Protein AF-A0A5B8XF79-F1 (afdb_monomer)

Mean predicted aligned error: 15.02 Å

pLDDT: mean 78.57, std 15.06, range [37.12, 95.06]

Radius of gyration: 25.17 Å; Cα contacts (8 Å, |Δi|>4): 384; chains: 1; bounding box: 54×41×73 Å

Structure (mmCIF, N/CA/C/O backbone):
data_AF-A0A5B8XF79-F1
#
_entry.id   AF-A0A5B8XF79-F1
#
loop_
_atom_site.group_PDB
_atom_site.id
_atom_site.type_symbol
_atom_site.label_atom_id
_atom_site.label_alt_id
_atom_site.label_comp_id
_atom_site.label_asym_id
_atom_site.label_entity_id
_atom_site.label_seq_id
_atom_site.pdbx_PDB_ins_code
_atom_site.Cartn_x
_atom_site.Cartn_y
_atom_site.Cartn_z
_atom_site.occupancy
_atom_site.B_iso_or_equiv
_atom_site.auth_seq_id
_atom_site.auth_comp_id
_atom_site.auth_asym_id
_atom_site.auth_atom_id
_atom_site.pdbx_PDB_model_num
ATOM 1 N N . MET A 1 1 ? -19.965 0.861 4.772 1.00 67.50 1 MET A N 1
ATOM 2 C CA . MET A 1 1 ? -18.990 1.413 5.740 1.00 67.50 1 MET A CA 1
ATOM 3 C C . MET A 1 1 ? -18.560 0.350 6.737 1.00 67.50 1 MET A C 1
ATOM 5 O O . MET A 1 1 ? -17.424 -0.080 6.639 1.00 67.50 1 MET A O 1
ATOM 9 N N . LEU A 1 2 ? -19.462 -0.187 7.568 1.00 75.06 2 LEU A N 1
ATOM 10 C CA . LEU A 1 2 ? -19.107 -1.228 8.545 1.00 75.06 2 LEU A CA 1
ATOM 11 C C . LEU A 1 2 ? -18.452 -2.477 7.931 1.00 75.06 2 LEU A C 1
ATOM 13 O O . LEU A 1 2 ? -17.409 -2.899 8.403 1.00 75.06 2 LEU A O 1
ATOM 17 N N . SER A 1 3 ? -19.006 -3.034 6.848 1.00 78.56 3 SER A N 1
ATOM 18 C CA . SER A 1 3 ? -18.407 -4.202 6.177 1.00 78.56 3 SER A CA 1
ATOM 19 C C . SER A 1 3 ? -16.945 -3.966 5.761 1.00 78.56 3 SER A C 1
ATOM 21 O O . SER A 1 3 ? -16.123 -4.865 5.911 1.00 78.56 3 SER A O 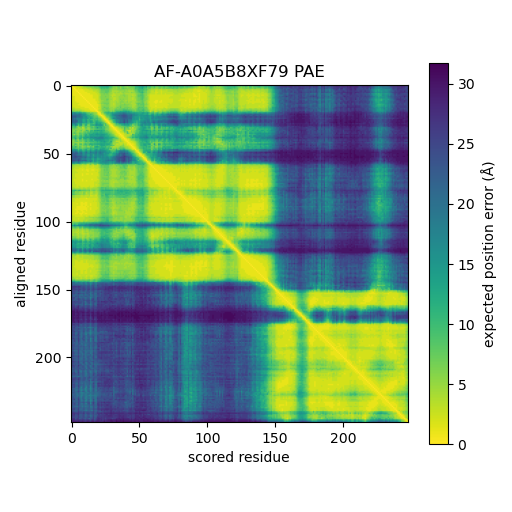1
ATOM 23 N N . ASN A 1 4 ? -16.591 -2.746 5.341 1.00 83.94 4 ASN A N 1
ATOM 24 C CA . ASN A 1 4 ? -15.209 -2.400 5.000 1.00 83.94 4 ASN A CA 1
ATOM 25 C C . ASN A 1 4 ? -14.321 -2.347 6.247 1.00 83.94 4 ASN A C 1
ATOM 27 O O . ASN A 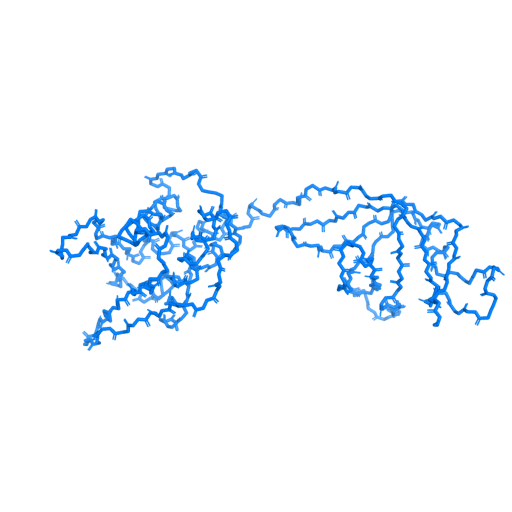1 4 ? -13.206 -2.853 6.205 1.00 83.94 4 ASN A O 1
ATOM 31 N N . SER A 1 5 ? -14.818 -1.792 7.358 1.00 84.88 5 SER A N 1
ATOM 32 C CA . SER A 1 5 ? -14.103 -1.777 8.641 1.00 84.88 5 SER A CA 1
ATOM 33 C C . SER A 1 5 ? -13.819 -3.191 9.154 1.00 84.88 5 SER A C 1
ATOM 35 O O . SER A 1 5 ? -12.724 -3.462 9.640 1.00 84.88 5 SER A O 1
ATOM 37 N N . LEU A 1 6 ? -14.765 -4.119 8.983 1.00 82.75 6 LEU A N 1
ATOM 38 C CA . LEU A 1 6 ? -14.587 -5.524 9.364 1.00 82.75 6 LEU A CA 1
ATOM 39 C C . LEU A 1 6 ? -13.596 -6.244 8.458 1.00 82.75 6 LEU A C 1
ATOM 41 O O . LEU A 1 6 ? -12.680 -6.897 8.948 1.00 82.75 6 LEU A O 1
ATOM 45 N N . ASN A 1 7 ? -13.721 -6.072 7.144 1.00 84.44 7 ASN A N 1
ATOM 46 C CA . ASN A 1 7 ? -12.763 -6.641 6.200 1.00 84.44 7 ASN A CA 1
ATOM 47 C C . ASN A 1 7 ? -11.343 -6.107 6.449 1.00 84.44 7 ASN A C 1
ATOM 49 O O . ASN A 1 7 ? -10.382 -6.868 6.363 1.00 84.44 7 ASN A O 1
ATOM 53 N N . ALA A 1 8 ? -11.209 -4.827 6.806 1.00 88.94 8 ALA A N 1
ATOM 54 C CA . ALA A 1 8 ? -9.937 -4.217 7.171 1.00 88.94 8 ALA A CA 1
ATOM 55 C C . ALA A 1 8 ? -9.365 -4.791 8.478 1.00 88.94 8 ALA A C 1
ATOM 57 O O . ALA A 1 8 ? -8.182 -5.118 8.515 1.00 88.94 8 ALA A O 1
ATOM 58 N N . LEU A 1 9 ? -10.192 -4.999 9.514 1.00 86.81 9 LEU A N 1
ATOM 59 C CA . LEU A 1 9 ? -9.780 -5.691 10.746 1.00 86.81 9 LEU A CA 1
ATOM 60 C C . LEU A 1 9 ? -9.242 -7.098 10.450 1.00 86.81 9 LEU A C 1
ATOM 62 O O . LEU A 1 9 ? -8.155 -7.448 10.905 1.00 86.81 9 LEU A O 1
ATOM 66 N N . GLY A 1 10 ? -9.974 -7.885 9.656 1.00 83.38 10 GLY A N 1
ATOM 67 C CA . GLY A 1 10 ? -9.538 -9.224 9.250 1.00 83.38 10 GLY A CA 1
ATOM 68 C C . GLY A 1 10 ? -8.240 -9.189 8.442 1.00 83.38 10 GLY A C 1
ATOM 69 O O . GLY A 1 10 ? -7.311 -9.940 8.724 1.00 83.38 10 GLY A O 1
ATOM 70 N N . SER A 1 11 ? -8.134 -8.254 7.494 1.00 86.69 11 SER A N 1
ATOM 71 C CA . SER A 1 11 ? -6.925 -8.074 6.687 1.00 86.69 11 SER A CA 1
ATOM 72 C C . SER A 1 11 ? -5.703 -7.691 7.525 1.00 86.69 11 SER A C 1
ATOM 74 O O . SER A 1 11 ? -4.607 -8.160 7.230 1.00 86.69 11 SER A O 1
ATOM 76 N N . GLN A 1 12 ? -5.862 -6.852 8.550 1.00 87.62 12 GLN A N 1
ATOM 77 C CA . GLN A 1 12 ? -4.764 -6.469 9.443 1.00 87.62 12 GLN A CA 1
ATOM 78 C C . GLN A 1 12 ? -4.297 -7.626 10.311 1.00 87.62 12 GLN A C 1
ATOM 80 O O . GLN A 1 12 ? -3.098 -7.777 10.529 1.00 87.62 12 GLN A O 1
ATOM 85 N N . TYR A 1 13 ? -5.220 -8.476 10.755 1.00 84.38 13 TYR A N 1
ATOM 86 C CA . TYR A 1 13 ? -4.855 -9.681 11.487 1.00 84.38 13 TYR A CA 1
ATOM 87 C C . TYR A 1 13 ? -4.016 -10.634 10.626 1.00 84.38 13 TYR A C 1
ATOM 89 O O . TYR A 1 13 ? -3.000 -11.159 11.085 1.00 84.38 13 TYR A O 1
ATOM 97 N N . ASP A 1 14 ? -4.378 -10.794 9.352 1.00 80.50 14 ASP A N 1
ATOM 98 C CA . ASP A 1 14 ? -3.595 -11.594 8.408 1.00 80.50 14 ASP A CA 1
ATOM 99 C C . ASP A 1 14 ? -2.207 -10.991 8.150 1.00 80.50 14 ASP A C 1
ATOM 101 O O . ASP A 1 14 ? -1.211 -11.713 8.177 1.00 80.50 14 ASP A O 1
ATOM 105 N N . ILE A 1 15 ? -2.114 -9.672 7.945 1.00 84.19 15 ILE A N 1
ATOM 106 C CA . ILE A 1 15 ? -0.824 -8.992 7.746 1.00 84.19 15 ILE A CA 1
ATOM 107 C C . ILE A 1 15 ? 0.068 -9.140 8.983 1.00 84.19 15 ILE A C 1
ATOM 109 O O . ILE A 1 15 ? 1.244 -9.488 8.848 1.00 84.19 15 ILE A O 1
ATOM 113 N N . TYR A 1 16 ? -0.491 -8.931 10.178 1.00 84.00 16 TYR A N 1
ATOM 114 C CA . TYR A 1 16 ? 0.214 -9.093 11.448 1.00 84.00 16 TYR A CA 1
ATOM 115 C C . TYR A 1 16 ? 0.829 -10.494 11.572 1.00 84.00 16 TYR A C 1
ATOM 117 O O . TYR A 1 16 ? 2.011 -10.642 11.893 1.00 84.00 16 TYR A O 1
ATOM 125 N N . LEU A 1 17 ? 0.057 -11.532 11.252 1.00 77.69 17 LEU A N 1
ATOM 126 C CA . LEU A 1 17 ? 0.517 -12.911 11.385 1.00 77.69 17 LEU A CA 1
ATOM 127 C C . LEU A 1 17 ? 1.496 -13.334 10.295 1.00 77.69 17 LEU A C 1
ATOM 129 O O . LEU A 1 17 ? 2.451 -14.040 10.609 1.00 77.69 17 LEU A O 1
ATOM 133 N N . ASN A 1 18 ? 1.333 -12.849 9.064 1.00 76.62 18 ASN A N 1
ATOM 134 C CA . ASN A 1 18 ? 2.309 -13.071 7.995 1.00 76.62 18 ASN A CA 1
ATOM 135 C C . ASN A 1 18 ? 3.672 -12.462 8.334 1.00 76.62 18 ASN A C 1
ATOM 137 O O . ASN A 1 18 ? 4.694 -13.076 8.063 1.00 76.62 18 ASN A O 1
ATOM 141 N N . LYS A 1 19 ? 3.706 -11.283 8.967 1.00 76.00 19 LYS A N 1
ATOM 142 C CA . LYS A 1 19 ? 4.967 -10.660 9.403 1.00 76.00 19 LYS A CA 1
ATOM 143 C C . LYS A 1 19 ? 5.619 -11.403 10.577 1.00 76.00 19 LYS A C 1
ATOM 145 O O . LYS A 1 19 ? 6.839 -11.382 10.710 1.00 76.00 19 LYS A O 1
ATOM 150 N N . LYS A 1 20 ? 4.823 -12.064 11.425 1.00 70.81 20 LYS A N 1
ATOM 151 C CA . LYS A 1 20 ? 5.312 -12.847 12.572 1.00 70.81 20 LYS A CA 1
ATOM 152 C C . LYS A 1 20 ? 5.751 -14.269 12.194 1.00 70.81 20 LYS A C 1
ATOM 154 O O . LYS A 1 20 ? 6.640 -14.835 12.828 1.00 70.81 20 LYS A O 1
ATOM 159 N N . SER A 1 21 ? 5.129 -14.851 11.173 1.00 62.25 21 SER A N 1
ATOM 160 C CA . SER A 1 21 ? 5.388 -16.198 10.667 1.00 62.25 21 SER A CA 1
ATOM 161 C C . SER A 1 21 ? 6.473 -16.179 9.588 1.00 62.25 21 SER A C 1
ATOM 163 O O . SER A 1 21 ? 6.276 -15.603 8.529 1.00 62.25 21 SER A O 1
ATOM 165 N N . LYS A 1 22 ? 7.599 -16.875 9.796 1.00 52.53 22 LYS A N 1
ATOM 166 C CA . LYS A 1 22 ? 8.607 -17.097 8.733 1.00 52.53 22 LYS A CA 1
ATOM 167 C C . LYS A 1 22 ? 8.147 -18.060 7.623 1.00 52.53 22 LYS A C 1
ATOM 169 O O . LYS A 1 22 ? 8.875 -18.240 6.655 1.00 52.53 22 LYS A O 1
ATOM 174 N N . ASN A 1 23 ? 6.979 -18.688 7.769 1.00 48.91 23 ASN A N 1
ATOM 175 C CA . ASN A 1 23 ? 6.405 -19.606 6.786 1.00 48.91 23 ASN A CA 1
ATOM 176 C C . ASN A 1 23 ? 5.212 -18.963 6.072 1.00 48.91 23 ASN A C 1
ATOM 178 O O . ASN A 1 23 ? 4.439 -18.239 6.706 1.00 48.91 23 ASN A O 1
ATOM 182 N N . ASP A 1 24 ? 5.039 -19.300 4.788 1.00 47.38 24 ASP A N 1
ATOM 183 C CA . ASP A 1 24 ? 3.887 -18.927 3.961 1.00 47.38 24 ASP A CA 1
ATOM 184 C C . ASP A 1 24 ? 2.584 -19.391 4.620 1.00 47.38 24 ASP A C 1
ATOM 186 O O . ASP A 1 24 ? 2.157 -20.546 4.516 1.00 47.38 24 ASP A O 1
ATOM 190 N N . TYR A 1 25 ? 1.953 -18.478 5.351 1.00 51.97 25 TYR A N 1
ATOM 191 C CA . TYR A 1 25 ? 0.672 -18.718 5.983 1.00 51.97 25 TYR A CA 1
ATOM 192 C C . TYR A 1 25 ? -0.398 -18.776 4.886 1.00 51.97 25 TYR A C 1
ATOM 194 O O . TYR A 1 25 ? -0.559 -17.837 4.099 1.00 51.97 25 TYR A O 1
ATOM 202 N N . LYS A 1 26 ? -1.145 -19.883 4.808 1.00 49.03 26 LYS A N 1
ATOM 203 C CA . LYS A 1 26 ? -2.251 -19.999 3.854 1.00 49.03 26 LYS A CA 1
ATOM 204 C C . LYS A 1 26 ? -3.354 -19.021 4.248 1.00 49.03 26 LYS A C 1
ATOM 206 O O . LYS A 1 26 ? -4.092 -19.224 5.209 1.00 49.03 26 LYS A O 1
ATOM 211 N N . LYS A 1 27 ? -3.461 -17.946 3.471 1.00 48.12 27 LYS A N 1
ATOM 212 C CA . LYS A 1 27 ? -4.599 -17.024 3.471 1.00 48.12 27 LYS A CA 1
ATOM 213 C C . LYS A 1 27 ? -5.895 -17.855 3.375 1.00 48.12 27 LYS A C 1
ATOM 215 O O . LYS A 1 27 ? -5.945 -18.758 2.544 1.00 48.12 27 LYS A O 1
ATOM 220 N N . HIS A 1 28 ? -6.916 -17.521 4.177 1.00 48.69 28 HIS A N 1
ATOM 221 C CA . HIS A 1 28 ? -8.318 -18.007 4.101 1.00 48.69 28 HIS A CA 1
ATOM 222 C C . HIS A 1 28 ? -8.856 -19.051 5.109 1.00 48.69 28 HIS A C 1
ATOM 224 O O . HIS A 1 28 ? -9.993 -19.486 4.941 1.00 48.69 28 HIS A O 1
ATOM 230 N N . GLU A 1 29 ? -8.178 -19.374 6.213 1.00 53.56 29 GLU A N 1
ATOM 231 C CA . GLU A 1 29 ? -8.749 -20.267 7.254 1.00 53.56 29 GLU A CA 1
ATOM 232 C C . GLU A 1 29 ? -9.395 -19.527 8.447 1.00 53.56 29 GLU A C 1
ATOM 234 O O . GLU A 1 29 ? -9.385 -20.018 9.569 1.00 53.56 29 GLU A O 1
ATOM 239 N N . ARG A 1 30 ? -9.949 -18.316 8.269 1.00 59.91 30 ARG A N 1
ATOM 240 C CA . ARG A 1 30 ? -10.492 -17.514 9.392 1.00 59.91 30 ARG A CA 1
ATOM 241 C C . ARG A 1 30 ? -11.793 -16.808 9.055 1.00 59.91 30 ARG A C 1
ATOM 243 O O . ARG A 1 30 ? -12.015 -16.413 7.911 1.00 59.91 30 ARG A O 1
ATOM 250 N N . LYS A 1 31 ? -12.652 -16.631 10.066 1.00 60.81 31 LYS A N 1
ATOM 251 C CA . LYS A 1 31 ? -13.973 -16.010 9.920 1.00 60.81 31 LYS A CA 1
ATOM 252 C C . LYS A 1 31 ? -14.194 -14.950 10.999 1.00 60.81 31 LYS A C 1
ATOM 254 O O . LYS A 1 31 ? -14.132 -15.234 12.189 1.00 60.81 31 LYS A O 1
ATOM 259 N N . LEU A 1 32 ? -14.502 -13.730 10.566 1.00 66.00 32 LEU A N 1
ATOM 260 C CA . LEU A 1 32 ? -15.146 -12.731 11.417 1.00 66.00 32 LEU A CA 1
ATOM 261 C C . LEU A 1 32 ? -16.616 -13.121 11.562 1.00 66.00 32 LEU A C 1
ATOM 263 O O . LEU A 1 32 ? -17.316 -13.247 10.555 1.00 66.00 32 LEU A O 1
ATOM 267 N N . LEU A 1 33 ? -17.074 -13.331 12.793 1.00 65.56 33 LEU A N 1
ATOM 268 C CA . LEU A 1 33 ? -18.441 -13.753 13.072 1.00 65.56 33 LEU A CA 1
ATOM 269 C C . LEU A 1 33 ? -19.178 -12.633 13.806 1.00 65.56 33 LEU A C 1
ATOM 271 O O . LEU A 1 33 ? -18.737 -12.132 14.840 1.00 65.56 33 LEU A O 1
ATOM 275 N N . ILE A 1 34 ? -20.323 -12.224 13.262 1.00 63.97 34 ILE A N 1
ATOM 276 C CA . ILE A 1 34 ? -21.209 -11.291 13.959 1.00 63.97 34 ILE A CA 1
ATOM 277 C C . ILE A 1 34 ? -21.878 -12.069 15.087 1.00 63.97 34 ILE A C 1
ATOM 279 O O . ILE A 1 34 ? -22.608 -13.025 14.831 1.00 63.97 34 ILE A O 1
ATOM 283 N N . LYS A 1 35 ? -21.619 -11.652 16.326 1.00 67.88 35 LYS A N 1
ATOM 284 C CA . LYS A 1 35 ? -22.205 -12.270 17.513 1.00 67.88 35 LYS A CA 1
ATOM 285 C C . LYS A 1 35 ? -23.594 -11.711 17.786 1.00 67.88 35 LYS A C 1
ATOM 287 O O . LYS A 1 35 ? -24.528 -12.468 18.025 1.00 67.88 35 LYS A O 1
ATOM 292 N N . GLU A 1 36 ? -23.724 -10.384 17.776 1.00 68.75 36 GLU A N 1
ATOM 293 C CA . GLU A 1 36 ? -24.951 -9.713 18.196 1.00 68.75 36 GLU A CA 1
ATOM 294 C C . GLU A 1 36 ? -25.107 -8.341 17.522 1.00 68.75 36 GLU A C 1
ATOM 296 O O . GLU A 1 36 ? -24.155 -7.568 17.410 1.00 68.75 36 GLU A O 1
ATOM 301 N N . VAL A 1 37 ? -26.333 -8.015 17.104 1.00 69.50 37 VAL A N 1
ATOM 302 C CA . VAL A 1 37 ? -26.716 -6.688 16.603 1.00 69.50 37 VAL A CA 1
ATOM 303 C C . VAL A 1 37 ? -27.783 -6.121 17.537 1.00 69.50 37 VAL A C 1
ATOM 305 O O . VAL A 1 37 ? -28.846 -6.717 17.693 1.00 69.50 37 VAL A O 1
ATOM 308 N N . LYS A 1 38 ? -27.510 -4.967 18.152 1.00 73.19 38 LYS A N 1
ATOM 309 C CA . LYS A 1 38 ? -28.450 -4.211 18.994 1.00 73.19 38 LYS A CA 1
ATOM 310 C C . LYS A 1 38 ? -28.766 -2.869 18.344 1.00 73.19 38 LYS A C 1
ATOM 312 O O . LYS A 1 38 ? -27.994 -2.353 17.538 1.00 73.19 38 LYS A O 1
ATOM 317 N N . SER A 1 39 ? -29.885 -2.258 18.733 1.00 67.12 39 SER A N 1
ATOM 318 C CA . SER A 1 39 ? -30.183 -0.883 18.321 1.00 67.12 39 SER A CA 1
ATOM 319 C C . SER A 1 39 ? -29.032 0.043 18.741 1.00 67.12 39 SER A C 1
ATOM 321 O O . SER A 1 39 ? -28.708 0.134 19.924 1.00 67.12 39 SER A O 1
ATOM 323 N N . GLY A 1 40 ? -28.361 0.658 17.763 1.00 66.06 40 GLY A N 1
ATOM 324 C CA . GLY A 1 40 ? -27.221 1.555 17.979 1.00 66.06 40 GLY A CA 1
ATOM 325 C C . GLY A 1 40 ? -25.865 0.894 18.271 1.00 66.06 40 GLY A C 1
ATOM 326 O O . GLY A 1 40 ? -24.906 1.615 18.528 1.00 66.06 40 GLY A O 1
ATOM 327 N N . SER A 1 41 ? -25.733 -0.440 18.246 1.00 65.19 41 SER A N 1
ATOM 328 C CA . SER A 1 41 ? -24.427 -1.097 18.439 1.00 65.19 41 SER A CA 1
ATOM 329 C C . SER A 1 41 ? -24.334 -2.469 17.773 1.00 65.19 41 SER A C 1
ATOM 331 O O . SER A 1 41 ? -25.302 -3.222 17.702 1.00 65.19 41 SER A O 1
ATOM 333 N N . ILE A 1 42 ? -23.145 -2.810 17.279 1.00 64.31 42 ILE A N 1
ATOM 334 C CA . ILE A 1 42 ? -22.874 -4.103 16.648 1.00 64.31 42 ILE A CA 1
ATOM 335 C C . ILE A 1 42 ? -21.678 -4.724 17.364 1.00 64.31 42 ILE A C 1
ATOM 337 O O . ILE A 1 42 ? -20.620 -4.103 17.456 1.00 64.31 42 ILE A O 1
ATOM 341 N N . ILE A 1 43 ? -21.872 -5.929 17.900 1.00 67.69 43 ILE A N 1
ATOM 342 C CA . ILE A 1 43 ? -20.865 -6.695 18.637 1.00 67.69 43 ILE A CA 1
ATOM 343 C C . ILE A 1 43 ? -20.405 -7.846 17.747 1.00 67.69 43 ILE A C 1
ATOM 345 O O . ILE A 1 43 ? -21.208 -8.643 17.250 1.00 67.69 43 ILE A O 1
ATOM 349 N N . ILE A 1 44 ? -19.098 -7.915 17.522 1.00 66.12 44 ILE A N 1
ATOM 350 C CA . ILE A 1 44 ? -18.484 -8.829 16.560 1.00 66.12 44 ILE A CA 1
ATOM 351 C C . ILE A 1 44 ? -17.343 -9.535 17.258 1.00 66.12 44 ILE A C 1
ATOM 353 O O . ILE A 1 44 ? -16.490 -8.882 17.856 1.00 66.12 44 ILE A O 1
ATOM 357 N N . ASP A 1 45 ? -17.329 -10.856 17.129 1.00 66.06 45 ASP A N 1
ATOM 358 C CA . ASP A 1 45 ? -16.255 -11.688 17.636 1.00 66.06 45 ASP A CA 1
ATOM 359 C C . ASP A 1 45 ? -15.359 -12.074 16.450 1.00 66.06 45 ASP A C 1
ATOM 361 O O . ASP A 1 45 ? -15.793 -12.680 15.463 1.00 66.06 45 ASP A O 1
ATOM 365 N N . LEU A 1 46 ? -14.081 -11.705 16.533 1.00 65.56 46 LEU A N 1
ATOM 366 C CA . LEU A 1 46 ? -13.062 -12.280 15.665 1.00 65.56 46 LEU A CA 1
ATOM 367 C C . LEU A 1 46 ? -12.658 -13.629 16.256 1.00 65.56 46 LEU A C 1
ATOM 369 O O . LEU A 1 46 ? -12.103 -13.682 17.351 1.00 65.56 46 LEU A O 1
ATOM 373 N N . VAL A 1 47 ? -12.924 -14.706 15.519 1.00 63.22 47 VAL A N 1
ATOM 374 C CA . VAL A 1 47 ? -12.551 -16.064 15.920 1.00 63.22 47 VAL A CA 1
ATOM 375 C C . VAL A 1 47 ? -11.455 -16.559 14.978 1.00 63.22 47 VAL A C 1
ATOM 377 O O . VAL A 1 47 ? -11.663 -16.681 13.768 1.00 63.22 47 VAL A O 1
ATOM 380 N N . GLY A 1 48 ? -10.265 -16.813 15.524 1.00 57.09 48 GLY A N 1
ATOM 381 C CA . GLY A 1 48 ? -9.208 -17.533 14.813 1.00 57.09 48 GLY A CA 1
ATOM 382 C C . GLY A 1 48 ? -9.555 -19.022 14.726 1.00 57.09 48 GLY A C 1
ATOM 383 O O . GLY A 1 48 ? -10.086 -19.572 15.686 1.00 57.09 48 GLY A O 1
ATOM 384 N N . MET A 1 49 ? -9.308 -19.662 13.579 1.00 47.91 49 MET A N 1
ATOM 385 C CA . MET A 1 49 ? -9.354 -21.124 13.468 1.00 47.91 49 MET A CA 1
ATOM 386 C C . MET A 1 49 ? -7.932 -21.684 13.600 1.00 47.91 49 MET A C 1
ATOM 388 O O . MET A 1 49 ? -6.990 -21.129 13.021 1.00 47.91 49 MET A O 1
ATOM 392 N N . VAL A 1 50 ? -7.811 -22.771 14.364 1.00 49.44 50 VAL A N 1
ATOM 393 C CA . VAL A 1 50 ? -6.550 -23.375 14.816 1.00 49.44 50 VAL A CA 1
ATOM 394 C C . VAL A 1 50 ? -5.781 -24.029 13.679 1.00 49.44 50 VAL A C 1
ATOM 396 O O . VAL A 1 50 ? -6.305 -24.902 12.994 1.00 49.44 50 VAL A O 1
ATOM 399 N N . MET A 1 51 ? -4.491 -23.701 13.574 1.00 43.88 51 MET A N 1
ATOM 400 C CA . MET A 1 51 ? -3.477 -24.605 13.025 1.00 43.88 51 MET A CA 1
ATOM 401 C C . MET A 1 51 ? -2.596 -25.114 14.182 1.00 43.88 51 MET A C 1
ATOM 403 O O . MET A 1 51 ? -2.267 -24.323 15.067 1.00 43.88 51 MET A O 1
ATOM 407 N N . PRO A 1 52 ? -2.162 -26.390 14.198 1.00 43.78 52 PRO A N 1
ATOM 408 C CA . PRO A 1 52 ? -1.650 -27.070 15.403 1.00 43.78 52 PRO A CA 1
ATOM 409 C C . PRO A 1 52 ? -0.304 -26.571 15.962 1.00 43.78 52 PRO A C 1
ATOM 411 O O . PRO A 1 52 ? 0.212 -27.153 16.910 1.00 43.78 52 PRO A O 1
ATOM 414 N N . LEU A 1 53 ? 0.308 -25.545 15.363 1.00 47.72 53 LEU A N 1
ATOM 415 C CA . LEU A 1 53 ? 1.705 -25.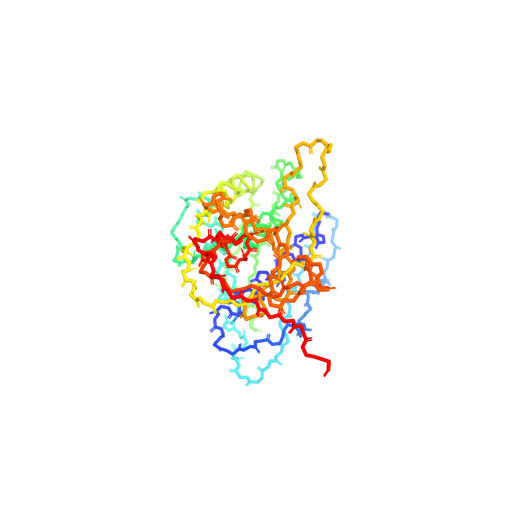159 15.605 1.00 47.72 53 LEU A CA 1
ATOM 416 C C . LEU A 1 53 ? 1.883 -23.769 16.238 1.00 47.72 53 LEU A C 1
ATOM 418 O O . LEU A 1 53 ? 3.007 -23.393 16.559 1.00 47.72 53 LEU A O 1
ATOM 422 N N . ILE A 1 54 ? 0.802 -23.011 16.448 1.00 47.94 54 ILE A N 1
ATOM 423 C CA . ILE A 1 54 ? 0.831 -21.718 17.146 1.00 47.94 54 ILE A CA 1
ATOM 424 C C . ILE A 1 54 ? -0.173 -21.812 18.290 1.00 47.94 54 ILE A C 1
ATOM 426 O O . ILE A 1 54 ? -1.354 -22.050 18.060 1.00 47.94 54 ILE A O 1
ATOM 430 N N . THR A 1 55 ? 0.277 -21.641 19.530 1.00 52.16 55 THR A N 1
ATOM 431 C CA . THR A 1 55 ? -0.619 -21.536 20.685 1.00 52.16 55 THR A CA 1
ATOM 432 C C . THR A 1 55 ? -1.490 -20.281 20.527 1.00 52.16 55 THR A C 1
ATOM 434 O O . THR A 1 55 ? -1.053 -19.155 20.755 1.00 52.16 55 THR A O 1
ATOM 437 N N . GLU A 1 56 ? -2.729 -20.473 20.070 1.00 53.34 56 GLU A N 1
ATOM 438 C CA . GLU A 1 56 ? -3.626 -19.428 19.548 1.00 53.34 56 GLU A CA 1
ATOM 439 C C . GLU A 1 56 ? -3.882 -18.247 20.485 1.00 53.34 56 GLU A C 1
ATOM 441 O O . GLU A 1 56 ? -4.054 -17.120 20.014 1.00 53.34 56 GLU A O 1
ATOM 446 N N . ILE A 1 57 ? -3.889 -18.496 21.798 1.00 53.88 57 ILE A N 1
ATOM 447 C CA . ILE A 1 57 ? -4.251 -17.511 22.826 1.00 53.88 57 ILE A CA 1
ATOM 448 C C . ILE A 1 57 ? -3.320 -16.293 22.779 1.00 53.88 57 ILE A C 1
ATOM 450 O O . ILE A 1 57 ? -3.788 -15.169 22.946 1.00 53.88 57 ILE A O 1
ATOM 454 N N . ASN A 1 58 ? -2.035 -16.484 22.462 1.00 62.88 58 ASN A N 1
ATOM 455 C CA . ASN A 1 58 ? -1.108 -15.360 22.347 1.00 62.88 58 ASN A CA 1
ATOM 456 C C . ASN A 1 58 ? -1.406 -14.513 21.101 1.00 62.88 58 ASN A C 1
ATOM 458 O O . ASN A 1 58 ? -1.409 -13.294 21.186 1.00 62.88 58 ASN A O 1
ATOM 462 N N . SER A 1 59 ? -1.773 -15.124 19.972 1.00 72.25 59 SER A N 1
ATOM 463 C CA . SER A 1 59 ? -1.859 -14.415 18.688 1.00 72.25 59 SER A CA 1
ATOM 464 C C . SER A 1 59 ? -2.958 -13.344 18.611 1.00 72.25 59 SER A C 1
ATOM 466 O O . SER A 1 59 ? -2.747 -12.294 18.006 1.00 72.25 59 SER A O 1
ATOM 468 N N . ILE A 1 60 ? -4.131 -13.583 19.212 1.00 75.31 60 ILE A N 1
ATOM 469 C CA . ILE A 1 60 ? -5.245 -12.614 19.226 1.00 75.31 60 ILE A CA 1
ATOM 470 C C . ILE A 1 60 ? -4.959 -11.493 20.231 1.00 75.31 60 ILE A C 1
ATOM 472 O O . ILE A 1 60 ? -5.230 -10.326 19.947 1.00 75.31 60 ILE A O 1
ATOM 476 N N . ILE A 1 61 ? -4.380 -11.831 21.389 1.00 77.38 61 ILE A N 1
ATOM 477 C CA . ILE A 1 61 ? -3.971 -10.852 22.405 1.00 77.38 61 ILE A CA 1
ATOM 478 C C . ILE A 1 61 ? -2.895 -9.928 21.838 1.00 77.38 61 ILE A C 1
ATOM 480 O O . ILE A 1 61 ? -3.069 -8.710 21.845 1.00 77.38 61 ILE A O 1
ATOM 484 N N . GLU A 1 62 ? -1.839 -10.495 21.262 1.00 79.38 62 GLU A N 1
ATOM 485 C CA . GLU A 1 62 ? -0.747 -9.734 20.658 1.00 79.38 62 GLU A CA 1
ATOM 486 C C . GLU A 1 62 ? -1.222 -8.923 19.441 1.00 79.38 62 GLU A C 1
ATOM 488 O O . GLU A 1 62 ? -0.723 -7.827 19.196 1.00 79.38 62 GLU A O 1
ATOM 493 N N . PHE A 1 63 ? -2.224 -9.404 18.693 1.00 83.88 63 PHE A N 1
ATOM 494 C CA . PHE A 1 63 ? -2.860 -8.600 17.649 1.00 83.88 63 PHE A CA 1
ATOM 495 C C . PHE A 1 63 ? -3.639 -7.408 18.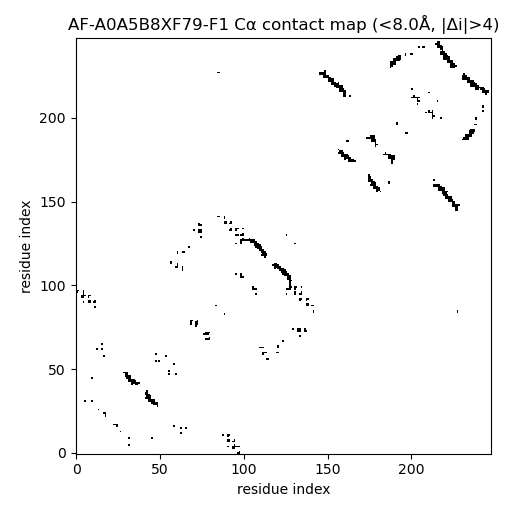222 1.00 83.88 63 PHE A C 1
ATOM 497 O O . PHE A 1 63 ? -3.573 -6.302 17.684 1.00 83.88 63 PHE A O 1
ATOM 504 N N . GLY A 1 64 ? -4.352 -7.597 19.335 1.00 83.62 64 GLY A N 1
ATOM 505 C CA . GLY A 1 64 ? -4.980 -6.496 20.065 1.00 83.62 64 GLY A CA 1
ATOM 506 C C . GLY A 1 64 ? -3.964 -5.446 20.516 1.00 83.62 64 GLY A C 1
ATOM 507 O O . GLY A 1 64 ? -4.197 -4.245 20.362 1.00 83.62 64 GLY A O 1
ATOM 508 N N . GLU A 1 65 ? -2.811 -5.886 21.018 1.00 85.00 65 GLU A N 1
ATOM 509 C CA . GLU A 1 65 ? -1.692 -5.011 21.383 1.00 85.00 65 GLU A CA 1
ATOM 510 C C . GLU A 1 65 ? -1.081 -4.305 20.169 1.00 85.00 65 GLU A C 1
ATOM 512 O O . GLU A 1 65 ? -0.776 -3.111 20.242 1.00 85.00 65 GLU A O 1
ATOM 517 N N . TYR A 1 66 ? -0.963 -5.002 19.037 1.00 88.38 66 TYR A N 1
ATOM 518 C CA . TYR A 1 66 ? -0.541 -4.429 17.763 1.00 88.38 66 TYR A CA 1
ATOM 519 C C . TYR A 1 66 ? -1.482 -3.306 17.314 1.00 88.38 66 TYR A C 1
ATOM 521 O O . TYR A 1 66 ? -1.018 -2.197 17.037 1.00 88.38 66 TYR A O 1
ATOM 529 N N . LEU A 1 67 ? -2.799 -3.541 17.302 1.00 89.75 67 LEU A N 1
ATOM 530 C CA . LEU A 1 67 ? -3.783 -2.517 16.943 1.00 89.75 67 LEU A CA 1
ATOM 531 C C . LEU A 1 67 ? -3.708 -1.320 17.894 1.00 89.75 67 LEU A C 1
ATOM 533 O O . LEU A 1 67 ? -3.655 -0.177 17.446 1.00 89.75 67 LEU A O 1
ATOM 537 N N . LYS A 1 68 ? -3.629 -1.572 19.205 1.00 88.44 68 LYS A N 1
ATOM 538 C CA . LYS A 1 68 ? -3.472 -0.525 20.223 1.00 88.44 68 LYS A CA 1
ATOM 539 C C . LYS A 1 68 ? -2.219 0.319 19.987 1.00 88.44 68 LYS A C 1
ATOM 541 O O . LYS A 1 68 ? -2.288 1.547 20.034 1.00 88.44 68 LYS A O 1
ATOM 546 N N . THR A 1 69 ? -1.083 -0.325 19.739 1.00 90.19 69 THR A N 1
ATOM 547 C CA . THR A 1 69 ? 0.194 0.351 19.465 1.00 90.19 69 THR A CA 1
ATOM 548 C C . THR A 1 69 ? 0.108 1.162 18.177 1.00 90.19 69 THR A C 1
ATOM 550 O O . THR A 1 69 ? 0.560 2.305 18.142 1.00 90.19 69 THR A O 1
ATOM 553 N N . SER A 1 70 ? -0.565 0.624 17.159 1.00 92.12 70 SER A N 1
ATOM 554 C CA . SER A 1 70 ? -0.799 1.299 15.883 1.00 92.12 70 SER A CA 1
ATOM 555 C C . SER A 1 70 ? -1.647 2.552 16.037 1.00 92.12 70 SER A C 1
ATOM 557 O O . SER A 1 70 ? -1.247 3.628 15.596 1.00 92.12 70 SER A O 1
ATOM 559 N N . PHE A 1 71 ? -2.783 2.461 16.727 1.00 92.56 71 PHE A N 1
ATOM 560 C CA . PHE A 1 71 ? -3.620 3.630 16.984 1.00 92.56 71 PHE A CA 1
ATOM 561 C C . PHE A 1 71 ? -2.899 4.669 17.844 1.00 92.56 71 PHE A C 1
ATOM 563 O O . PHE A 1 71 ? -2.936 5.852 17.520 1.00 92.56 71 PHE A O 1
ATOM 570 N N . ASN A 1 72 ? -2.178 4.249 18.889 1.00 91.62 72 ASN A N 1
ATOM 571 C CA . ASN A 1 72 ? -1.385 5.166 19.707 1.00 91.62 72 ASN A CA 1
ATOM 572 C C . ASN A 1 72 ? -0.303 5.880 18.890 1.00 91.62 72 ASN A C 1
ATOM 574 O O . ASN A 1 72 ? -0.112 7.081 19.071 1.00 91.62 72 ASN A O 1
ATOM 578 N N . PHE A 1 73 ? 0.375 5.168 17.990 1.00 93.50 73 PHE A N 1
ATOM 579 C CA . PHE A 1 73 ? 1.365 5.745 17.087 1.00 93.50 73 PHE A CA 1
ATOM 580 C C . PHE A 1 73 ? 0.741 6.812 16.181 1.00 93.50 73 PHE A C 1
ATOM 582 O O . PHE A 1 73 ? 1.195 7.953 16.180 1.00 93.50 73 PHE A O 1
ATOM 589 N N . PHE A 1 74 ? -0.360 6.494 15.493 1.00 93.69 74 PHE A N 1
ATOM 590 C CA . PHE A 1 74 ? -1.039 7.454 14.616 1.00 93.69 74 PHE A CA 1
ATOM 591 C C . PHE A 1 74 ? -1.713 8.605 15.375 1.00 93.69 74 PHE A C 1
ATOM 593 O O . PHE A 1 74 ? -1.890 9.688 14.823 1.00 93.69 74 PHE A O 1
ATOM 600 N N . LEU A 1 75 ? -2.030 8.435 16.656 1.00 93.31 75 LEU A N 1
ATOM 601 C CA . LEU A 1 75 ? -2.478 9.524 17.527 1.00 93.31 75 LEU A CA 1
ATOM 602 C C . LEU A 1 75 ? -1.325 10.357 18.110 1.00 93.31 75 LEU A C 1
ATOM 604 O O . LEU A 1 75 ? -1.586 11.286 18.871 1.00 93.31 75 LEU A O 1
ATOM 608 N N . ASN A 1 76 ? -0.066 10.041 17.787 1.00 90.31 76 ASN A N 1
ATOM 609 C CA . ASN A 1 76 ? 1.137 10.620 18.400 1.00 90.31 76 ASN A CA 1
ATOM 610 C C . ASN A 1 76 ? 1.178 10.461 19.936 1.00 90.31 76 ASN A C 1
ATOM 612 O O . ASN A 1 76 ? 1.774 11.271 20.642 1.00 90.31 76 ASN A O 1
ATOM 616 N N . LYS A 1 77 ? 0.534 9.414 20.466 1.00 89.00 77 LYS A N 1
ATOM 617 C CA . LYS A 1 77 ? 0.472 9.066 21.898 1.00 89.00 77 LYS A CA 1
ATOM 618 C C . LYS A 1 77 ? 1.486 7.979 22.286 1.00 89.00 77 LYS A C 1
ATOM 620 O O . LYS A 1 77 ? 1.513 7.545 23.433 1.00 89.00 77 LYS A O 1
ATOM 625 N N . GLY A 1 78 ? 2.302 7.509 21.343 1.00 87.06 78 GLY A N 1
ATOM 626 C CA . GLY A 1 78 ? 3.310 6.478 21.571 1.00 87.06 78 GLY A CA 1
ATOM 627 C C . GLY A 1 78 ? 4.223 6.277 20.366 1.00 87.06 78 GLY A C 1
ATOM 628 O O . GLY A 1 78 ? 4.019 6.876 19.311 1.00 87.06 78 GLY A O 1
ATOM 629 N N . LYS A 1 79 ? 5.233 5.423 20.533 1.00 85.12 79 LYS A N 1
ATOM 630 C CA . LYS A 1 79 ? 6.104 4.959 19.447 1.00 85.12 79 LYS A CA 1
ATOM 631 C C . LYS A 1 79 ? 5.661 3.573 18.985 1.00 85.12 79 LYS A C 1
ATOM 633 O O . LYS A 1 79 ? 5.037 2.839 19.748 1.00 85.12 79 LYS A O 1
ATOM 638 N N . SER A 1 80 ? 5.998 3.233 17.748 1.00 85.44 80 SER A N 1
ATOM 639 C CA . SER A 1 80 ? 5.873 1.881 17.216 1.00 85.44 80 SER A CA 1
ATOM 640 C C . SER A 1 80 ? 7.140 1.549 16.445 1.00 85.44 80 SER A C 1
ATOM 642 O O . SER A 1 80 ? 7.579 2.359 15.632 1.00 85.44 80 SER A O 1
ATOM 644 N N . ASP A 1 81 ? 7.690 0.362 16.681 1.00 82.62 81 ASP A N 1
ATOM 645 C CA . ASP A 1 81 ? 8.795 -0.187 15.884 1.00 82.62 81 ASP A CA 1
ATOM 646 C C . ASP A 1 81 ? 8.277 -0.883 14.610 1.00 82.62 81 ASP A C 1
ATOM 648 O O . ASP A 1 81 ? 9.044 -1.422 13.814 1.00 82.62 81 ASP A O 1
ATOM 652 N N . TYR A 1 82 ? 6.955 -0.891 14.405 1.00 84.31 82 TYR A N 1
ATOM 653 C CA . TYR A 1 82 ? 6.328 -1.472 13.228 1.00 84.31 82 TYR A CA 1
ATOM 654 C C . TYR A 1 82 ? 6.469 -0.546 12.017 1.00 84.31 82 TYR A C 1
ATOM 656 O O . TYR A 1 82 ? 6.036 0.607 12.045 1.00 84.31 82 TYR A O 1
ATOM 664 N N . GLN A 1 83 ? 6.998 -1.085 10.919 1.00 84.56 83 GLN A N 1
ATOM 665 C CA . GLN A 1 83 ? 6.970 -0.427 9.615 1.00 84.56 83 GLN A CA 1
ATOM 666 C C . GLN A 1 83 ? 5.613 -0.666 8.939 1.00 84.56 83 GLN A C 1
ATOM 668 O O . GLN A 1 83 ? 5.273 -1.798 8.560 1.00 84.56 83 GLN A O 1
ATOM 673 N N . TYR A 1 84 ? 4.823 0.404 8.815 1.00 88.38 84 TYR A N 1
ATOM 674 C CA . TYR A 1 84 ? 3.500 0.358 8.196 1.00 88.38 84 TYR A CA 1
ATOM 675 C C . TYR A 1 84 ? 3.619 0.467 6.678 1.00 88.38 84 TYR A C 1
ATOM 677 O O . TYR A 1 84 ? 4.157 1.431 6.146 1.00 88.38 84 TYR A O 1
ATOM 685 N N . SER A 1 85 ? 3.071 -0.518 5.975 1.00 88.00 85 SER A N 1
ATOM 686 C CA . SER A 1 85 ? 2.870 -0.447 4.530 1.00 88.00 85 SER A CA 1
ATOM 687 C C . SER A 1 85 ? 1.675 0.448 4.189 1.00 88.00 85 SER A C 1
ATOM 689 O O . SER A 1 85 ? 0.796 0.691 5.016 1.00 88.00 85 SER A O 1
ATOM 691 N N . LYS A 1 86 ? 1.542 0.836 2.918 1.00 86.94 86 LYS A N 1
ATOM 692 C CA . LYS A 1 86 ? 0.323 1.489 2.412 1.00 86.94 86 LYS A CA 1
ATOM 693 C C . LYS A 1 86 ? -0.950 0.708 2.714 1.00 86.94 86 LYS A C 1
ATOM 695 O O . LYS A 1 86 ? -1.978 1.306 3.023 1.00 86.94 86 LYS A O 1
ATOM 700 N N . LYS A 1 87 ? -0.898 -0.625 2.636 1.00 89.06 87 LYS A N 1
ATOM 701 C CA . LYS A 1 87 ? -2.057 -1.460 2.956 1.00 89.06 87 LYS A CA 1
ATOM 702 C C . LYS A 1 87 ? -2.413 -1.368 4.438 1.00 89.06 87 LYS A C 1
ATOM 704 O O . LYS A 1 87 ? -3.596 -1.258 4.747 1.00 89.06 87 LYS A O 1
ATOM 709 N N . ASP A 1 88 ? -1.410 -1.335 5.318 1.00 92.06 88 ASP A N 1
ATOM 710 C CA . ASP A 1 88 ? -1.619 -1.091 6.748 1.00 92.06 88 ASP A CA 1
ATOM 711 C C . ASP A 1 88 ? -2.316 0.250 6.974 1.00 92.06 88 ASP A C 1
ATOM 713 O O . ASP A 1 88 ? -3.350 0.320 7.635 1.00 92.06 88 ASP A O 1
ATOM 717 N N . CYS A 1 89 ? -1.822 1.306 6.329 1.00 93.25 89 CYS A N 1
ATOM 718 C CA . CYS A 1 89 ? -2.417 2.633 6.422 1.00 93.25 89 CYS A CA 1
ATOM 719 C C . CYS A 1 89 ? -3.871 2.673 5.918 1.00 93.25 89 CYS A C 1
ATOM 721 O O . CYS A 1 89 ? -4.751 3.273 6.539 1.00 93.25 89 CYS A O 1
ATOM 723 N N . GLN A 1 90 ? -4.162 2.026 4.792 1.00 93.31 90 GLN A N 1
ATOM 724 C CA . GLN A 1 90 ? -5.513 1.963 4.231 1.00 93.31 90 GLN A CA 1
ATOM 725 C C . GLN A 1 90 ? -6.480 1.185 5.122 1.00 93.31 90 GLN A C 1
ATOM 727 O O . GLN A 1 90 ? -7.620 1.621 5.319 1.00 93.31 90 GLN A O 1
ATOM 732 N N . ASP A 1 91 ? -6.032 0.064 5.682 1.00 93.81 91 ASP A N 1
ATOM 733 C CA . ASP A 1 91 ? -6.858 -0.736 6.574 1.00 93.81 91 ASP A CA 1
ATOM 734 C C . ASP A 1 91 ? -7.125 -0.002 7.878 1.00 93.81 91 ASP A C 1
ATOM 736 O O . ASP A 1 91 ? -8.282 0.133 8.257 1.00 93.81 91 ASP A O 1
ATOM 740 N N . ILE A 1 92 ? -6.097 0.547 8.526 1.00 93.81 92 ILE A N 1
ATOM 741 C CA . ILE A 1 92 ? -6.239 1.294 9.782 1.00 93.81 92 ILE A CA 1
ATOM 742 C C . ILE A 1 92 ? -7.242 2.442 9.622 1.00 93.81 92 ILE A C 1
ATOM 744 O O . ILE A 1 92 ? -8.138 2.596 10.454 1.00 93.81 92 ILE A O 1
ATOM 748 N N . ARG A 1 93 ? -7.180 3.187 8.508 1.00 93.69 93 ARG A N 1
ATOM 749 C CA . ARG A 1 93 ? -8.184 4.215 8.185 1.00 93.69 93 ARG A CA 1
ATOM 750 C C . ARG A 1 93 ? -9.581 3.633 7.996 1.00 93.69 93 ARG A C 1
ATOM 752 O O . ARG A 1 93 ? -10.543 4.217 8.486 1.00 93.69 93 ARG A O 1
ATOM 759 N N . SER A 1 94 ? -9.693 2.493 7.315 1.00 93.06 94 SER A N 1
ATOM 760 C CA . SER A 1 94 ? -10.968 1.807 7.069 1.00 93.06 94 SER A CA 1
ATOM 761 C C . SER A 1 94 ? -11.605 1.272 8.354 1.00 93.06 94 SER A C 1
ATOM 763 O O . SER A 1 94 ? -12.829 1.310 8.488 1.00 93.06 94 SER A O 1
ATOM 765 N N . ILE A 1 95 ? -10.800 0.814 9.318 1.00 90.69 95 ILE A N 1
ATOM 766 C CA . ILE A 1 95 ? -11.261 0.335 10.629 1.00 90.69 95 ILE A CA 1
ATOM 767 C C . ILE A 1 95 ? -11.986 1.457 11.381 1.00 90.69 95 ILE A C 1
ATOM 769 O O . ILE A 1 95 ? -13.063 1.229 11.925 1.00 90.69 95 ILE A O 1
ATOM 773 N N . VAL A 1 96 ? -11.435 2.674 11.364 1.00 90.69 96 VAL A N 1
ATOM 774 C CA . VAL A 1 96 ? -11.998 3.828 12.088 1.00 90.69 96 VAL A CA 1
ATOM 775 C C . VAL A 1 96 ? -12.973 4.670 11.254 1.00 90.69 96 VAL A C 1
ATOM 777 O O . VAL A 1 96 ? -13.576 5.603 11.779 1.00 90.69 96 VAL A O 1
ATOM 780 N N . ASP A 1 97 ? -13.161 4.351 9.968 1.00 89.75 97 ASP A N 1
ATOM 781 C CA . ASP A 1 97 ? -13.918 5.172 9.009 1.00 89.75 97 ASP A CA 1
ATOM 782 C C . ASP A 1 97 ? -15.379 5.384 9.399 1.00 89.75 97 ASP A C 1
ATOM 784 O O . ASP A 1 97 ? -15.892 6.499 9.310 1.00 89.75 97 ASP A O 1
ATOM 788 N N . ALA A 1 98 ? -16.038 4.328 9.883 1.00 83.44 98 ALA A N 1
ATOM 789 C CA . ALA A 1 98 ? -17.409 4.436 10.364 1.00 83.44 98 ALA A CA 1
ATOM 790 C C . ALA A 1 98 ? -17.506 5.446 11.519 1.00 83.44 98 ALA A C 1
ATOM 792 O O . ALA A 1 98 ? -18.371 6.312 11.511 1.00 83.44 98 ALA A O 1
ATOM 793 N N . THR A 1 99 ? -16.568 5.399 12.466 1.00 86.69 99 THR A N 1
ATOM 794 C CA . THR A 1 99 ? -16.548 6.300 13.623 1.00 86.69 99 THR A CA 1
ATOM 795 C C . THR A 1 99 ? -16.150 7.725 13.267 1.00 86.69 99 THR A C 1
ATOM 797 O O . THR A 1 99 ? -16.702 8.651 13.854 1.00 86.69 99 THR A O 1
ATOM 800 N N . ALA A 1 100 ? -15.258 7.928 12.295 1.00 86.62 100 ALA A N 1
ATOM 801 C CA . ALA A 1 100 ? -14.886 9.259 11.811 1.00 86.62 100 ALA A CA 1
ATOM 802 C C . ALA A 1 100 ? -16.070 9.989 11.145 1.00 86.62 100 ALA A C 1
ATOM 804 O O . ALA A 1 100 ? -16.229 11.199 11.313 1.00 86.62 100 ALA A O 1
ATOM 805 N N . LYS A 1 101 ? -16.928 9.252 10.426 1.00 84.81 101 LYS A N 1
ATOM 806 C CA . LYS A 1 101 ? -18.054 9.812 9.657 1.00 84.81 101 LYS A CA 1
ATOM 807 C C . LYS A 1 101 ? -19.345 10.000 10.454 1.00 84.81 101 LYS A C 1
ATOM 809 O O . LYS A 1 101 ? -20.158 10.833 10.073 1.00 84.81 101 LYS A O 1
ATOM 814 N N . ASP A 1 102 ? -19.532 9.259 11.543 1.00 75.44 102 ASP A N 1
ATOM 815 C CA . ASP A 1 102 ? -20.812 9.166 12.267 1.00 75.44 102 ASP A CA 1
ATOM 816 C C . ASP A 1 102 ? -20.997 10.227 13.389 1.00 75.44 102 ASP A C 1
ATOM 818 O O . ASP A 1 102 ? -21.835 10.094 14.276 1.00 75.44 102 ASP A O 1
ATOM 822 N N . GLY A 1 103 ? -20.239 11.333 13.348 1.00 67.06 103 GLY A N 1
ATOM 823 C CA . GLY A 1 103 ? -20.431 12.504 14.221 1.00 67.06 103 GLY A CA 1
ATOM 824 C C . GLY A 1 103 ? -20.053 12.317 15.705 1.00 67.06 103 GLY A C 1
ATOM 825 O O . GLY A 1 103 ? -19.415 11.342 16.097 1.00 67.06 103 GLY A O 1
ATOM 826 N N . ASN A 1 104 ? -20.433 13.291 16.550 1.00 65.25 104 ASN A N 1
ATOM 827 C CA . ASN A 1 104 ? -19.826 13.562 17.872 1.00 65.25 104 ASN A CA 1
ATOM 828 C C . ASN A 1 104 ? -19.923 12.459 18.949 1.00 65.25 104 ASN A C 1
ATOM 830 O O . ASN A 1 104 ? -19.271 12.592 19.982 1.00 65.25 104 ASN A O 1
ATOM 834 N N . ASN A 1 105 ? -20.675 11.374 18.741 1.00 73.00 105 ASN A N 1
ATOM 835 C CA . ASN A 1 105 ? -20.886 10.348 19.774 1.00 73.00 105 ASN A CA 1
ATOM 836 C C . ASN A 1 105 ? -20.508 8.921 19.355 1.00 73.00 105 ASN A C 1
ATOM 838 O O . ASN A 1 105 ? -20.584 8.013 20.188 1.00 73.00 105 ASN A O 1
ATOM 842 N N . ALA A 1 106 ? -20.086 8.704 18.108 1.00 76.12 106 ALA A N 1
ATOM 843 C CA . ALA A 1 106 ? -19.660 7.385 17.664 1.00 76.12 106 ALA A CA 1
ATOM 844 C C . ALA A 1 106 ? -18.350 6.977 18.354 1.00 76.12 106 ALA A C 1
ATOM 846 O O . ALA A 1 106 ? -17.425 7.784 18.504 1.00 76.12 106 ALA A O 1
ATOM 847 N N . LYS A 1 107 ? -18.277 5.713 18.785 1.00 81.44 107 LYS A N 1
ATOM 848 C CA . LYS A 1 107 ? -17.095 5.140 19.436 1.00 81.44 107 LYS A CA 1
ATOM 849 C C . LYS A 1 107 ? -16.846 3.722 18.941 1.00 81.44 107 LYS A C 1
ATOM 851 O O . LYS A 1 107 ? -17.777 2.919 18.908 1.00 81.44 107 LYS A O 1
ATOM 856 N N . VAL A 1 108 ? -15.593 3.395 18.634 1.00 80.25 108 VAL A N 1
ATOM 857 C CA . VAL A 1 108 ? -15.160 1.992 18.536 1.00 80.25 108 VAL A CA 1
ATOM 858 C C . VAL A 1 108 ? -14.669 1.563 19.907 1.00 80.25 108 VAL A C 1
ATOM 860 O O . VAL A 1 108 ? -13.891 2.284 20.526 1.00 80.25 108 VAL A O 1
ATOM 863 N N . ASN A 1 109 ? -15.105 0.391 20.366 1.00 80.56 109 ASN A N 1
ATOM 864 C CA . ASN A 1 109 ? -14.498 -0.288 21.503 1.00 80.56 109 ASN A CA 1
ATOM 865 C C . ASN A 1 109 ? -13.982 -1.640 21.025 1.00 80.56 109 ASN A C 1
ATOM 867 O O . ASN A 1 109 ? -14.765 -2.465 20.559 1.00 80.56 109 ASN A O 1
ATOM 871 N N . ILE A 1 110 ? -12.675 -1.855 21.143 1.00 78.62 110 ILE A N 1
ATOM 872 C CA . ILE A 1 110 ? -12.053 -3.148 20.858 1.00 78.62 110 ILE A CA 1
ATOM 873 C C . ILE A 1 110 ? -11.647 -3.767 22.189 1.00 78.62 110 ILE A C 1
ATOM 875 O O . ILE A 1 110 ? -10.876 -3.170 22.941 1.00 78.62 110 ILE A O 1
ATOM 879 N N . ASN A 1 111 ? -12.184 -4.954 22.463 1.00 77.12 111 ASN A N 1
ATOM 880 C CA . ASN A 1 111 ? -11.878 -5.751 23.643 1.00 77.12 111 ASN A CA 1
ATOM 881 C C . ASN A 1 111 ? -11.321 -7.095 23.192 1.00 77.12 111 ASN A C 1
ATOM 883 O O . ASN A 1 111 ? -11.880 -7.718 22.290 1.00 77.12 111 ASN A O 1
ATOM 887 N N . VAL A 1 112 ? -10.251 -7.546 23.843 1.00 74.31 112 VAL A N 1
ATOM 888 C CA . VAL A 1 112 ? -9.694 -8.879 23.611 1.00 74.31 112 VAL A CA 1
ATOM 889 C C . VAL A 1 112 ? -9.841 -9.709 24.874 1.00 74.31 112 VAL A C 1
ATOM 891 O O . VAL A 1 112 ? -9.365 -9.324 25.947 1.00 74.31 112 VAL A O 1
ATOM 894 N N . TYR A 1 113 ? -10.502 -10.852 24.719 1.00 71.06 113 TYR A N 1
ATOM 895 C CA . TYR A 1 113 ? -10.788 -11.792 25.792 1.00 71.06 113 TYR A CA 1
ATOM 896 C C . TYR A 1 113 ? -9.931 -13.047 25.635 1.00 71.06 113 TYR A C 1
ATOM 898 O O . TYR A 1 113 ? -9.773 -13.569 24.533 1.00 71.06 113 TYR A O 1
ATOM 906 N N . GLY A 1 114 ? -9.389 -13.528 26.752 1.00 64.38 114 GLY A N 1
ATOM 907 C CA . GLY A 1 114 ? -8.750 -14.838 26.843 1.00 64.38 114 GLY A CA 1
ATOM 908 C C . GLY A 1 114 ? -9.778 -15.954 27.044 1.00 64.38 114 GLY A C 1
ATOM 909 O O . GLY A 1 114 ? -10.967 -15.703 27.241 1.00 64.38 114 GLY A O 1
ATOM 910 N N . TYR A 1 115 ? -9.310 -17.204 27.056 1.00 61.53 115 TYR A N 1
ATOM 911 C CA . TYR A 1 115 ? -10.159 -18.402 27.165 1.00 61.53 115 TYR A CA 1
ATOM 912 C C . TYR A 1 115 ? -11.064 -18.424 28.415 1.00 61.53 115 TYR A C 1
ATOM 914 O O . TYR A 1 115 ? -12.163 -18.965 28.392 1.00 61.53 115 TYR A O 1
ATOM 922 N N . ASN A 1 116 ? -10.632 -17.797 29.510 1.00 66.44 116 ASN A N 1
ATOM 923 C CA . ASN A 1 116 ? -11.386 -17.682 30.762 1.00 66.44 116 ASN A CA 1
ATOM 924 C C . ASN A 1 116 ? -12.266 -16.415 30.837 1.00 66.44 116 ASN A C 1
ATOM 926 O O . ASN A 1 116 ? -12.648 -16.004 31.930 1.00 66.44 116 ASN A O 1
ATOM 930 N N . ASN A 1 117 ? -12.548 -15.769 29.699 1.00 64.75 117 ASN A N 1
ATOM 931 C CA . ASN A 1 117 ? -13.286 -14.506 29.604 1.00 64.75 117 ASN A CA 1
ATOM 932 C C . ASN A 1 117 ? -12.621 -13.326 30.350 1.00 64.75 117 ASN A C 1
ATOM 934 O O . ASN A 1 117 ? -13.266 -12.312 30.619 1.00 64.75 117 ASN A O 1
ATOM 938 N N . THR A 1 118 ? -11.328 -13.433 30.677 1.00 65.88 118 THR A N 1
ATOM 939 C CA . THR A 1 118 ? -10.559 -12.318 31.248 1.00 65.88 118 THR A CA 1
ATOM 940 C C . THR A 1 118 ? -10.189 -11.343 30.139 1.00 65.88 118 THR A C 1
ATOM 942 O O . THR A 1 118 ? -9.762 -11.753 29.059 1.00 65.88 118 THR A O 1
ATOM 945 N N . ILE A 1 119 ? -10.350 -10.044 30.393 1.00 62.69 119 ILE A N 1
ATOM 946 C CA . ILE A 1 119 ? -9.902 -8.988 29.480 1.00 62.69 119 ILE A CA 1
ATOM 947 C C . ILE A 1 119 ? -8.378 -8.898 29.589 1.00 62.69 119 ILE A C 1
ATOM 949 O O . ILE A 1 119 ? -7.861 -8.533 30.642 1.00 62.69 119 ILE A O 1
ATOM 953 N N . HIS A 1 120 ? -7.665 -9.222 28.510 1.00 61.75 120 HIS A N 1
ATOM 954 C CA . HIS A 1 120 ? -6.197 -9.170 28.487 1.00 61.75 120 HIS A CA 1
ATOM 955 C C . HIS A 1 120 ? -5.658 -7.843 27.946 1.00 61.75 120 HIS A C 1
ATOM 957 O O . HIS A 1 120 ? -4.622 -7.371 28.402 1.00 61.75 120 HIS A O 1
ATOM 963 N N . ALA A 1 121 ? -6.381 -7.204 27.026 1.00 56.31 121 ALA A N 1
ATOM 964 C CA . ALA A 1 121 ? -6.028 -5.892 26.498 1.00 56.31 121 ALA A CA 1
ATOM 965 C C . ALA A 1 121 ? -7.214 -4.937 26.708 1.00 56.31 121 ALA A C 1
ATOM 967 O O . ALA A 1 121 ? -8.320 -5.237 26.247 1.00 56.31 121 ALA A O 1
ATOM 968 N N . PRO A 1 122 ? -7.035 -3.817 27.431 1.00 52.81 122 PRO A N 1
ATOM 969 C CA . PRO A 1 122 ? -8.152 -2.970 27.812 1.00 52.81 122 PRO A CA 1
ATOM 970 C C . PRO A 1 122 ? -8.727 -2.228 26.603 1.00 52.81 122 PRO A C 1
ATOM 972 O O . PRO A 1 122 ? -7.976 -1.619 25.842 1.00 52.81 122 PRO A O 1
ATOM 975 N N . ILE A 1 123 ? -10.061 -2.275 26.507 1.00 55.78 123 ILE A N 1
ATOM 976 C CA . ILE A 1 123 ? -11.007 -1.289 25.958 1.00 55.78 123 ILE A CA 1
ATOM 977 C C . ILE A 1 123 ? -10.298 -0.154 25.214 1.00 55.78 123 ILE A C 1
ATOM 979 O O . ILE A 1 123 ? -10.030 0.909 25.781 1.00 55.78 123 ILE A O 1
ATOM 983 N N . TYR A 1 124 ? -9.981 -0.367 23.935 1.00 71.06 124 TYR A N 1
ATOM 984 C CA . TYR A 1 124 ? -9.490 0.736 23.118 1.00 71.06 124 TYR A CA 1
ATOM 985 C C . TYR A 1 124 ? -10.689 1.552 22.652 1.00 71.06 124 TYR A C 1
ATOM 987 O O . TYR A 1 124 ? -11.431 1.115 21.772 1.00 71.06 124 TYR A O 1
ATOM 995 N N . ASN A 1 125 ? -10.905 2.699 23.300 1.00 79.06 125 ASN A N 1
ATOM 996 C CA . ASN A 1 125 ? -11.971 3.629 22.959 1.00 79.06 125 ASN A CA 1
ATOM 997 C C . ASN A 1 125 ? -11.463 4.615 21.907 1.00 79.06 125 ASN A C 1
ATOM 999 O O . ASN A 1 125 ? -10.653 5.487 22.215 1.00 79.06 125 ASN A O 1
ATOM 1003 N N . ILE A 1 126 ? -11.935 4.467 20.674 1.00 87.06 126 ILE A N 1
ATOM 1004 C CA . ILE A 1 126 ? -11.658 5.423 19.601 1.00 87.06 126 ILE A CA 1
ATOM 1005 C C . ILE A 1 126 ? -12.863 6.340 19.511 1.00 87.06 126 ILE A C 1
ATOM 1007 O O . ILE A 1 126 ? -13.935 5.905 19.089 1.00 87.06 126 ILE A O 1
ATOM 1011 N N . THR A 1 127 ? -12.695 7.593 19.923 1.00 89.75 127 THR A N 1
ATOM 1012 C CA . THR A 1 127 ? -13.717 8.628 19.738 1.00 89.75 127 THR A CA 1
ATOM 1013 C C . THR A 1 127 ? -13.752 9.108 18.287 1.00 89.75 127 THR A C 1
ATOM 1015 O O . THR A 1 127 ? -12.821 8.858 17.524 1.00 89.75 127 THR A O 1
ATOM 1018 N N . ASN A 1 128 ? -14.789 9.850 17.891 1.00 89.88 128 ASN A N 1
ATOM 1019 C CA . ASN A 1 128 ? -14.815 10.523 16.588 1.00 89.88 128 ASN A CA 1
ATOM 1020 C C . ASN A 1 128 ? -13.578 11.422 16.366 1.00 89.88 128 ASN A C 1
ATOM 1022 O O . ASN A 1 128 ? -12.989 11.407 15.285 1.00 89.88 128 ASN A O 1
ATOM 1026 N N . THR A 1 129 ? -13.136 12.144 17.400 1.00 90.44 129 THR A N 1
ATOM 1027 C CA . THR A 1 129 ? -11.924 12.975 17.351 1.00 90.44 129 THR A CA 1
ATOM 1028 C C . THR A 1 129 ? -10.672 12.134 17.111 1.00 90.44 129 THR A C 1
ATOM 1030 O O . THR A 1 129 ? -9.867 12.473 16.244 1.00 90.44 129 THR A O 1
ATOM 1033 N N . ASP A 1 130 ? -10.520 11.017 17.831 1.00 91.75 130 ASP A N 1
ATOM 1034 C CA . ASP A 1 130 ? -9.390 10.105 17.626 1.00 91.75 130 ASP A CA 1
ATOM 1035 C C . ASP A 1 130 ? -9.438 9.475 16.226 1.00 91.75 130 ASP A C 1
ATOM 1037 O O . ASP A 1 130 ? -8.420 9.414 15.544 1.00 91.75 130 ASP A O 1
ATOM 1041 N N . ALA A 1 131 ? -10.618 9.057 15.759 1.00 91.75 131 ALA A N 1
ATOM 1042 C CA . ALA A 1 131 ? -10.803 8.465 14.437 1.00 91.75 131 ALA A CA 1
ATOM 1043 C C . ALA A 1 131 ? -10.409 9.439 13.317 1.00 91.75 131 ALA A C 1
ATOM 1045 O O . ALA A 1 131 ? -9.682 9.056 12.402 1.00 91.75 131 ALA A O 1
ATOM 1046 N N . ASN A 1 132 ? -10.826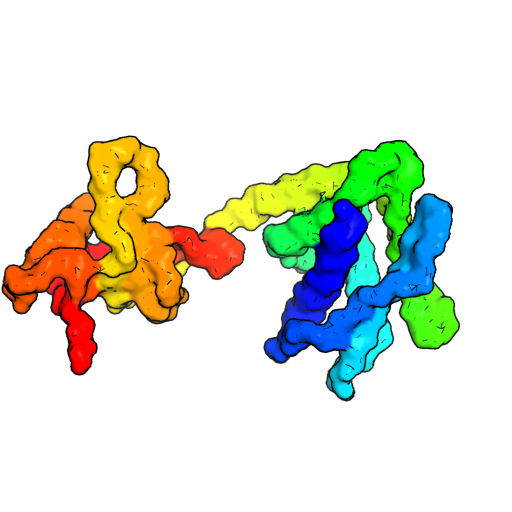 10.706 13.411 1.00 92.50 132 ASN A N 1
ATOM 1047 C CA . ASN A 1 132 ? -10.438 11.752 12.463 1.00 92.50 132 ASN A CA 1
ATOM 1048 C C . ASN A 1 132 ? -8.928 12.027 12.492 1.00 92.50 132 ASN A C 1
ATOM 1050 O O . ASN A 1 132 ? -8.300 12.146 11.438 1.00 92.50 132 ASN A O 1
ATOM 1054 N N . ALA A 1 133 ? -8.330 12.079 13.686 1.00 93.44 133 ALA A N 1
ATOM 1055 C CA . ALA A 1 133 ? -6.889 12.250 13.829 1.00 93.44 133 ALA A CA 1
ATOM 1056 C C . ALA A 1 133 ? -6.119 11.080 13.198 1.00 93.44 133 ALA A C 1
ATOM 1058 O O . ALA A 1 133 ? -5.220 11.327 12.397 1.00 93.44 133 ALA A O 1
ATOM 1059 N N . ILE A 1 134 ? -6.521 9.833 13.476 1.00 94.50 134 ILE A N 1
ATOM 1060 C CA . ILE A 1 134 ? -5.957 8.624 12.854 1.00 94.50 134 ILE A CA 1
ATOM 1061 C C . ILE A 1 134 ? -6.106 8.696 11.332 1.00 94.50 134 ILE A C 1
ATOM 1063 O O . ILE A 1 134 ? -5.144 8.442 10.614 1.00 94.50 134 ILE A O 1
ATOM 1067 N N . GLN A 1 135 ? -7.267 9.100 10.803 1.00 93.94 135 GLN A N 1
ATOM 1068 C CA . GLN A 1 135 ? -7.432 9.235 9.353 1.00 93.94 135 GLN A CA 1
ATOM 1069 C C . GLN A 1 135 ? -6.422 10.199 8.726 1.00 93.94 135 GLN A C 1
ATOM 1071 O O . GLN A 1 135 ? -5.821 9.870 7.698 1.00 93.94 135 GLN A O 1
ATOM 1076 N N . ALA A 1 136 ? -6.222 11.363 9.343 1.00 94.06 136 ALA A N 1
ATOM 1077 C CA . ALA A 1 136 ? -5.309 12.382 8.843 1.00 94.06 136 ALA A CA 1
ATOM 1078 C C . ALA A 1 136 ? -3.839 11.950 8.950 1.00 94.06 136 ALA A C 1
ATOM 1080 O O . ALA A 1 136 ? -3.097 12.042 7.971 1.00 94.06 136 ALA A O 1
ATOM 1081 N N . THR A 1 137 ? -3.411 11.452 10.110 1.00 93.88 137 THR A N 1
ATOM 1082 C CA . THR A 1 137 ? -2.010 11.078 10.344 1.00 93.88 137 THR A CA 1
ATOM 1083 C C . THR A 1 137 ? -1.616 9.825 9.584 1.00 93.88 137 THR A C 1
ATOM 1085 O O . THR A 1 137 ? -0.524 9.786 9.029 1.00 93.88 137 THR A O 1
ATOM 1088 N N . THR A 1 138 ? -2.501 8.834 9.476 1.00 93.69 138 THR A N 1
ATOM 1089 C CA . THR A 1 138 ? -2.247 7.642 8.667 1.00 93.69 138 THR A CA 1
ATOM 1090 C C . THR A 1 138 ? -2.201 7.972 7.175 1.00 93.69 138 THR A C 1
ATOM 1092 O O . THR A 1 138 ? -1.376 7.410 6.462 1.00 93.69 138 THR A O 1
ATOM 1095 N N . LYS A 1 139 ? -3.036 8.907 6.690 1.00 92.75 139 LYS A N 1
ATOM 1096 C CA . LYS A 1 139 ? -2.951 9.398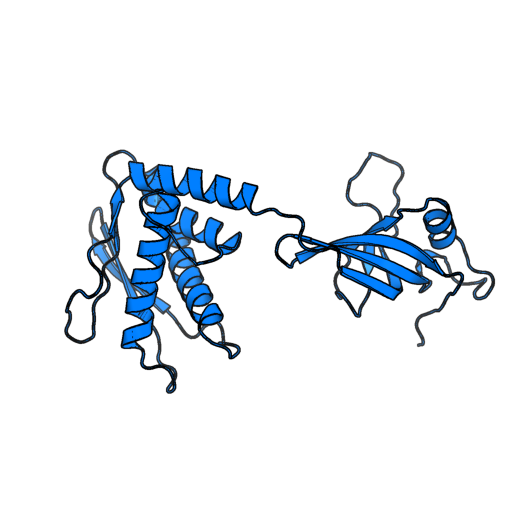 5.305 1.00 92.75 139 LYS A CA 1
ATOM 1097 C C . LYS A 1 139 ? -1.614 10.089 5.042 1.00 92.75 139 LYS A C 1
ATOM 1099 O O . LYS A 1 139 ? -0.964 9.775 4.055 1.00 92.75 139 LYS A O 1
ATOM 1104 N N . ARG A 1 140 ? -1.211 10.990 5.940 1.00 88.94 140 ARG A N 1
ATOM 1105 C CA . ARG A 1 140 ? 0.063 11.700 5.836 1.00 88.94 140 ARG A CA 1
ATOM 1106 C C . ARG A 1 140 ? 1.243 10.730 5.876 1.00 88.94 140 ARG A C 1
ATOM 1108 O O . ARG A 1 140 ? 2.100 10.804 5.014 1.00 88.94 140 ARG A O 1
ATOM 1115 N N . TYR A 1 141 ? 1.239 9.777 6.809 1.00 89.19 141 TYR A N 1
ATOM 1116 C CA . TYR A 1 141 ? 2.266 8.740 6.879 1.00 89.19 141 TYR A CA 1
ATOM 1117 C C . TYR A 1 141 ? 2.324 7.931 5.583 1.00 89.19 141 TYR A C 1
ATOM 1119 O O . TYR A 1 141 ? 3.410 7.705 5.075 1.00 89.19 141 TYR A O 1
ATOM 1127 N N . GLU A 1 142 ? 1.182 7.519 5.018 1.00 88.19 142 GLU A N 1
ATOM 1128 C CA . GLU A 1 142 ? 1.143 6.814 3.728 1.00 88.19 142 GLU A CA 1
ATOM 1129 C C . GLU A 1 142 ? 1.766 7.639 2.602 1.00 88.19 142 GLU A C 1
ATOM 1131 O O . GLU A 1 142 ? 2.438 7.060 1.763 1.00 88.19 142 GLU A O 1
ATOM 1136 N N . GLU A 1 143 ? 1.535 8.951 2.570 1.00 83.62 143 GLU A N 1
ATOM 1137 C CA . GLU A 1 143 ? 2.090 9.865 1.565 1.00 83.62 143 GLU A CA 1
ATOM 1138 C C . GLU A 1 143 ? 3.595 10.107 1.772 1.00 83.62 143 GLU A C 1
ATOM 1140 O O . GLU A 1 143 ? 4.349 10.111 0.804 1.00 83.62 143 GLU A O 1
ATOM 1145 N N . GLU A 1 144 ? 4.035 10.254 3.024 1.00 78.75 144 GLU A N 1
ATOM 1146 C CA . GLU A 1 144 ? 5.434 10.488 3.415 1.00 78.75 144 GLU A CA 1
ATOM 1147 C C . GLU A 1 144 ? 6.297 9.223 3.306 1.00 78.75 144 GLU A C 1
ATOM 1149 O O . GLU A 1 144 ? 7.485 9.313 3.025 1.00 78.75 144 GLU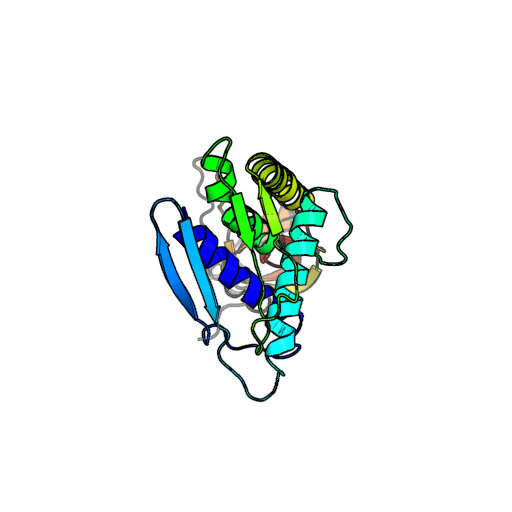 A O 1
ATOM 1154 N N . SER A 1 145 ? 5.699 8.041 3.477 1.00 67.50 145 SER A N 1
ATOM 1155 C CA . SER A 1 145 ? 6.357 6.737 3.304 1.00 67.50 145 SER A CA 1
ATOM 1156 C C . SER A 1 145 ? 6.393 6.256 1.847 1.00 67.50 145 SER A C 1
ATOM 1158 O O . SER A 1 145 ? 6.830 5.136 1.576 1.00 67.50 145 SER A O 1
ATOM 1160 N N . ILE A 1 146 ? 5.965 7.085 0.882 1.00 60.34 146 ILE A N 1
ATOM 1161 C CA . ILE A 1 146 ? 6.294 6.902 -0.542 1.00 60.34 146 ILE A CA 1
ATOM 1162 C C . ILE A 1 146 ? 7.732 7.390 -0.742 1.00 60.34 146 ILE A C 1
ATOM 1164 O O . ILE A 1 146 ? 7.987 8.420 -1.361 1.00 60.34 146 ILE A O 1
ATOM 1168 N N . GLU A 1 147 ? 8.687 6.639 -0.212 1.00 56.44 147 GLU A N 1
ATOM 1169 C CA . GLU A 1 147 ? 10.057 6.717 -0.698 1.00 56.44 147 GLU A CA 1
ATOM 1170 C C . GLU A 1 147 ? 10.141 5.871 -1.976 1.00 56.44 147 GLU A C 1
ATOM 1172 O O . GLU A 1 147 ? 9.584 4.771 -2.062 1.00 56.44 147 GLU A O 1
ATOM 1177 N N . ILE A 1 148 ? 10.773 6.415 -3.018 1.00 52.62 148 ILE A N 1
ATOM 1178 C CA . ILE A 1 148 ? 11.175 5.615 -4.177 1.00 52.62 148 ILE A CA 1
ATOM 1179 C C . ILE A 1 148 ? 12.242 4.657 -3.645 1.00 52.62 148 ILE A C 1
ATOM 1181 O O . ILE A 1 148 ? 13.373 5.070 -3.401 1.00 52.62 148 ILE A O 1
ATOM 1185 N N . GLU A 1 149 ? 11.851 3.412 -3.389 1.00 53.56 149 GLU A N 1
ATOM 1186 C CA . GLU A 1 149 ? 12.756 2.387 -2.877 1.00 53.56 149 GLU A CA 1
ATOM 1187 C C . GLU A 1 149 ? 13.823 2.048 -3.926 1.00 53.56 149 GLU A C 1
ATOM 1189 O O . GLU A 1 149 ? 13.570 2.109 -5.133 1.00 53.56 149 GLU A O 1
ATOM 1194 N N . GLU A 1 150 ? 15.010 1.715 -3.411 1.00 53.25 150 GLU A N 1
ATOM 1195 C CA . GLU A 1 150 ? 16.268 1.381 -4.087 1.00 53.25 150 GLU A CA 1
ATOM 1196 C C . GLU A 1 150 ? 16.170 1.082 -5.591 1.00 53.25 150 GLU A C 1
ATOM 1198 O O . GLU A 1 150 ? 15.550 0.110 -6.034 1.00 53.25 150 GLU A O 1
ATOM 1203 N N . GLN A 1 151 ? 16.898 1.880 -6.378 1.00 59.97 151 GLN A N 1
ATOM 1204 C CA . GLN A 1 151 ? 17.216 1.568 -7.768 1.00 59.97 151 GLN A CA 1
ATOM 1205 C C . GLN A 1 151 ? 18.081 0.306 -7.803 1.00 59.97 151 GLN A C 1
ATOM 1207 O O . GLN A 1 151 ? 19.301 0.350 -7.658 1.00 59.97 151 GLN A O 1
ATOM 1212 N N . SER A 1 152 ? 17.443 -0.843 -7.987 1.00 77.62 152 SER A N 1
ATOM 1213 C CA . SER A 1 152 ? 18.166 -2.076 -8.271 1.00 77.62 152 SER A CA 1
ATOM 1214 C C . SER A 1 152 ? 18.637 -2.025 -9.722 1.00 77.62 152 SER A C 1
ATOM 1216 O O . SER A 1 152 ? 17.811 -1.978 -10.638 1.00 77.62 152 SER A O 1
ATOM 1218 N N . ILE A 1 153 ? 19.956 -2.000 -9.920 1.00 87.31 153 ILE A N 1
ATOM 1219 C CA . ILE A 1 153 ? 20.577 -2.033 -11.246 1.00 87.31 153 ILE A CA 1
ATOM 1220 C C . ILE A 1 153 ? 20.705 -3.491 -11.681 1.00 87.31 153 ILE A C 1
ATOM 1222 O O . ILE A 1 153 ? 21.338 -4.301 -11.003 1.00 87.31 153 ILE A O 1
ATOM 1226 N N . PHE A 1 154 ? 20.135 -3.809 -12.836 1.00 92.19 154 PHE A N 1
ATOM 1227 C CA . PHE A 1 154 ? 20.277 -5.097 -13.498 1.00 92.19 154 PHE A CA 1
ATOM 1228 C C . PHE A 1 154 ? 21.035 -4.908 -14.798 1.00 92.19 154 PHE A C 1
ATOM 1230 O O . PHE A 1 154 ? 20.847 -3.918 -15.504 1.00 92.19 154 PHE A O 1
ATOM 1237 N N . GLN A 1 155 ? 21.900 -5.867 -15.103 1.00 93.69 155 GLN A N 1
ATOM 1238 C CA . GLN A 1 155 ? 22.722 -5.824 -16.298 1.00 93.69 155 GLN A CA 1
ATOM 1239 C C . GLN A 1 155 ? 22.358 -6.961 -17.233 1.00 93.69 155 GLN A C 1
ATOM 1241 O O . GLN A 1 155 ? 22.139 -8.090 -16.789 1.00 93.69 155 GLN A O 1
ATOM 1246 N N . LYS A 1 156 ? 22.402 -6.671 -18.532 1.00 93.19 156 LYS A N 1
ATOM 1247 C CA . LYS A 1 156 ? 22.281 -7.659 -19.605 1.00 93.19 156 LYS A CA 1
ATOM 1248 C C . LYS A 1 156 ? 20.980 -8.471 -19.582 1.00 93.19 156 LYS A C 1
ATOM 1250 O O . LYS A 1 156 ? 20.973 -9.644 -19.959 1.00 93.19 156 LYS A O 1
ATOM 1255 N N . GLU A 1 157 ? 19.878 -7.846 -19.187 1.00 94.81 157 GLU A N 1
ATOM 1256 C CA . GLU A 1 157 ? 18.567 -8.493 -19.143 1.00 94.81 157 GLU A CA 1
ATOM 1257 C C . GLU A 1 157 ? 17.866 -8.443 -20.505 1.00 94.81 157 GLU A C 1
ATOM 1259 O O . GLU A 1 157 ? 18.024 -7.481 -21.257 1.00 94.81 157 GLU A O 1
ATOM 1264 N N . LEU A 1 158 ? 17.097 -9.489 -20.828 1.00 94.19 158 LEU A N 1
ATOM 1265 C CA . LEU A 1 158 ? 16.309 -9.557 -22.062 1.00 94.19 158 LEU A CA 1
ATOM 1266 C C . LEU A 1 158 ? 14.978 -8.823 -21.896 1.00 94.19 158 LEU A C 1
ATOM 1268 O O . LEU A 1 158 ? 14.191 -9.126 -21.000 1.00 94.19 158 LEU A O 1
ATOM 1272 N N . MET A 1 159 ? 14.728 -7.888 -22.802 1.00 94.50 159 MET A N 1
ATOM 1273 C CA . MET A 1 159 ? 13.550 -7.038 -22.861 1.00 94.50 159 MET A CA 1
ATOM 1274 C C . MET A 1 159 ? 12.847 -7.226 -24.206 1.00 94.50 159 MET A C 1
ATOM 1276 O O . MET A 1 159 ? 13.499 -7.224 -25.250 1.00 94.50 159 MET A O 1
ATOM 1280 N N . TYR A 1 160 ? 11.519 -7.323 -24.190 1.00 93.19 160 TYR A N 1
ATOM 1281 C CA . TYR A 1 160 ? 10.691 -7.289 -25.398 1.00 93.19 160 TYR A CA 1
ATOM 1282 C C . TYR A 1 160 ? 9.472 -6.388 -25.209 1.00 93.19 160 TYR A C 1
ATOM 1284 O O . TYR A 1 160 ? 9.019 -6.145 -24.084 1.00 93.19 160 TYR A O 1
ATOM 1292 N N . TRP A 1 161 ? 8.942 -5.863 -26.312 1.00 92.12 161 TRP A N 1
ATOM 1293 C CA . TRP A 1 161 ? 7.781 -4.983 -26.279 1.00 92.12 161 TRP A CA 1
ATOM 1294 C C . TRP A 1 161 ? 6.506 -5.782 -26.016 1.00 92.12 161 TRP A C 1
ATOM 1296 O O . TRP A 1 161 ? 6.186 -6.725 -26.726 1.00 92.12 161 TRP A O 1
ATOM 1306 N N . ALA A 1 162 ? 5.745 -5.367 -25.007 1.00 89.31 162 ALA A N 1
ATOM 1307 C CA . ALA A 1 162 ? 4.375 -5.837 -24.810 1.00 89.31 162 ALA A CA 1
ATOM 1308 C C . ALA A 1 162 ? 3.358 -4.878 -25.436 1.00 89.31 162 ALA A C 1
ATOM 1310 O O . ALA A 1 162 ? 2.281 -5.287 -25.857 1.00 89.31 162 ALA A O 1
ATOM 1311 N N . ASP A 1 163 ? 3.698 -3.588 -25.470 1.00 83.94 163 ASP A N 1
ATOM 1312 C CA . ASP A 1 163 ? 2.921 -2.555 -26.136 1.00 83.94 163 ASP A CA 1
ATOM 1313 C C . ASP A 1 163 ? 3.868 -1.486 -26.696 1.00 83.94 163 ASP A C 1
ATOM 1315 O O . ASP A 1 163 ? 4.474 -0.705 -25.955 1.00 83.94 163 ASP A O 1
ATOM 1319 N N . ALA A 1 164 ? 3.987 -1.471 -28.023 1.00 76.88 164 ALA A N 1
ATOM 1320 C CA . ALA A 1 164 ? 4.803 -0.533 -28.786 1.00 76.88 164 ALA A CA 1
ATOM 1321 C C . ALA A 1 164 ? 3.983 0.639 -29.364 1.00 76.88 164 ALA A C 1
ATOM 1323 O O . ALA A 1 164 ? 4.430 1.329 -30.286 1.00 76.88 164 ALA A O 1
ATOM 1324 N N . SER A 1 165 ? 2.763 0.875 -28.865 1.00 68.06 165 SER A N 1
ATOM 1325 C CA . SER A 1 165 ? 1.906 1.962 -29.337 1.00 68.06 165 SER A CA 1
ATOM 1326 C C . SER A 1 165 ? 2.397 3.333 -28.843 1.00 68.06 165 SER A C 1
ATOM 1328 O O . SER A 1 165 ? 1.942 3.907 -27.859 1.00 68.06 165 SER A O 1
ATOM 1330 N N . PHE A 1 166 ? 3.338 3.917 -29.582 1.00 63.84 166 PHE A N 1
ATOM 1331 C CA . PHE A 1 166 ? 3.763 5.313 -29.426 1.00 63.84 166 PHE A CA 1
ATOM 1332 C C . PHE A 1 166 ? 2.808 6.248 -30.179 1.00 63.84 166 PHE A C 1
ATOM 1334 O O . PHE A 1 166 ? 3.188 6.903 -31.153 1.00 63.84 166 PHE A O 1
ATOM 1341 N N . ASN A 1 167 ? 1.522 6.253 -29.821 1.00 48.44 167 ASN A N 1
ATOM 1342 C CA . ASN A 1 167 ? 0.528 6.945 -30.639 1.00 48.44 167 ASN A CA 1
ATOM 1343 C C . ASN A 1 167 ? 0.610 8.480 -30.506 1.00 48.44 167 ASN A C 1
ATOM 1345 O O . ASN A 1 167 ? 0.506 9.058 -29.429 1.00 48.44 167 ASN A O 1
ATOM 1349 N N . LYS A 1 168 ? 0.769 9.141 -31.661 1.00 49.06 168 LYS A N 1
ATOM 1350 C CA . LYS A 1 168 ? 1.042 10.576 -31.881 1.00 49.06 168 LYS A CA 1
ATOM 1351 C C . LYS A 1 168 ? -0.153 11.525 -31.663 1.00 49.06 168 LYS A C 1
ATOM 1353 O O . LYS A 1 168 ? -0.244 12.554 -32.331 1.00 49.06 168 LYS A O 1
ATOM 1358 N N . ARG A 1 169 ? -1.091 11.240 -30.758 1.00 42.00 169 ARG A N 1
ATOM 1359 C CA . ARG A 1 169 ? -2.154 12.203 -30.408 1.00 42.00 169 ARG A CA 1
ATOM 1360 C C . ARG A 1 169 ? -2.407 12.181 -28.908 1.00 42.00 169 ARG A C 1
ATOM 1362 O O . ARG A 1 169 ? -2.937 11.210 -28.395 1.00 42.00 169 ARG A O 1
ATOM 1369 N N . LYS A 1 170 ? -2.077 13.318 -28.286 1.00 37.12 170 LYS A N 1
ATOM 1370 C CA . LYS A 1 170 ? -2.070 13.626 -26.848 1.00 37.12 170 LYS A CA 1
ATOM 1371 C C . LYS A 1 170 ? -0.930 12.964 -26.073 1.00 37.12 170 LYS A C 1
ATOM 1373 O O . LYS A 1 170 ? -0.676 11.775 -26.172 1.00 37.12 170 LYS A O 1
ATOM 1378 N N . GLN A 1 171 ? -0.230 13.806 -25.318 1.00 42.56 171 GLN A N 1
ATOM 1379 C CA . GLN A 1 171 ? 0.747 13.447 -24.297 1.00 42.56 171 GLN A CA 1
ATOM 1380 C C . GLN A 1 171 ? 0.097 12.474 -23.306 1.00 42.56 171 GLN A C 1
ATOM 1382 O O . GLN A 1 171 ? -0.558 12.903 -22.360 1.00 42.56 171 GLN A O 1
ATOM 1387 N N . GLU A 1 172 ? 0.229 11.170 -23.526 1.00 42.28 172 GLU A N 1
ATOM 1388 C CA . GLU A 1 172 ? -0.306 10.174 -22.605 1.00 42.28 172 GLU A CA 1
ATOM 1389 C C . GLU A 1 172 ? 0.830 9.443 -21.909 1.00 42.28 172 GLU A C 1
ATOM 1391 O O . GLU A 1 172 ? 1.720 8.851 -22.515 1.00 42.28 172 GLU A O 1
ATOM 1396 N N . GLN A 1 173 ? 0.767 9.485 -20.585 1.00 43.75 173 GLN A N 1
ATOM 1397 C CA . GLN A 1 173 ? 1.744 8.985 -19.625 1.00 43.75 173 GLN A CA 1
ATOM 1398 C C . GLN A 1 173 ? 1.931 7.446 -19.662 1.00 43.75 173 GLN A C 1
ATOM 1400 O O . GLN A 1 173 ? 2.628 6.911 -18.797 1.00 43.75 173 GLN A O 1
ATOM 1405 N N . ASN A 1 174 ? 1.355 6.759 -20.663 1.00 43.28 174 ASN A N 1
ATOM 1406 C CA . ASN A 1 174 ? 1.143 5.308 -20.749 1.00 43.28 174 ASN A CA 1
ATOM 1407 C C . ASN A 1 174 ? 1.673 4.622 -22.030 1.00 43.28 174 ASN A C 1
ATOM 1409 O O . ASN A 1 174 ? 1.500 3.409 -22.148 1.00 43.28 174 ASN A O 1
ATOM 1413 N N . ALA A 1 175 ? 2.297 5.343 -22.968 1.00 57.47 175 ALA A N 1
ATOM 1414 C CA . ALA A 1 175 ? 2.880 4.741 -24.173 1.00 57.47 175 ALA A CA 1
ATOM 1415 C C . ALA A 1 175 ? 4.231 4.058 -23.882 1.00 57.47 175 ALA A C 1
ATOM 1417 O O . ALA A 1 175 ? 5.047 4.602 -23.137 1.00 57.47 175 ALA A O 1
ATOM 1418 N N . GLY A 1 176 ? 4.470 2.893 -24.497 1.00 77.50 176 GLY A N 1
ATOM 1419 C CA . GLY A 1 176 ? 5.709 2.119 -24.366 1.00 77.50 176 GLY A CA 1
ATOM 1420 C C . GLY A 1 176 ? 5.739 1.237 -23.116 1.00 77.50 176 GLY A C 1
ATOM 1421 O O . GLY A 1 176 ? 6.128 1.679 -22.030 1.00 77.50 176 GLY A O 1
ATOM 1422 N N . LYS A 1 177 ? 5.355 -0.036 -23.273 1.00 90.00 177 LYS A N 1
ATOM 1423 C CA . LYS A 1 177 ? 5.496 -1.058 -22.230 1.00 90.00 177 LYS A CA 1
ATOM 1424 C C . LYS A 1 177 ? 6.316 -2.239 -22.715 1.00 90.00 177 LYS A C 1
ATOM 1426 O O . LYS A 1 177 ? 6.135 -2.723 -23.832 1.00 90.00 177 LYS A O 1
ATOM 1431 N N . VAL A 1 178 ? 7.152 -2.742 -21.821 1.00 93.06 178 VAL A N 1
ATOM 1432 C CA . VAL A 1 178 ? 8.029 -3.886 -22.062 1.00 93.06 178 VAL A CA 1
ATOM 1433 C C . VAL A 1 178 ? 7.827 -4.943 -20.987 1.00 93.06 178 VAL A C 1
ATOM 1435 O O . VAL A 1 178 ? 7.324 -4.653 -19.895 1.00 93.06 178 VAL A O 1
ATOM 1438 N N . ILE A 1 179 ? 8.220 -6.168 -21.306 1.00 93.31 179 ILE A N 1
ATOM 1439 C CA . ILE A 1 179 ? 8.339 -7.268 -20.356 1.00 93.31 179 ILE A CA 1
ATOM 1440 C C . ILE A 1 179 ? 9.815 -7.660 -20.272 1.00 93.31 179 ILE A C 1
ATOM 1442 O O . ILE A 1 179 ? 10.517 -7.720 -21.281 1.00 93.31 179 ILE A O 1
ATOM 1446 N N . ILE A 1 180 ? 10.263 -7.924 -19.045 1.00 94.19 180 ILE A N 1
ATOM 1447 C CA . ILE A 1 180 ? 11.549 -8.545 -18.731 1.00 94.19 180 ILE A CA 1
ATOM 1448 C C . ILE A 1 180 ? 11.215 -9.723 -17.819 1.00 94.19 180 ILE A C 1
ATOM 1450 O O . ILE A 1 180 ? 11.000 -9.538 -16.619 1.00 94.19 180 ILE A O 1
ATOM 1454 N N . GLU A 1 181 ? 11.116 -10.928 -18.385 1.00 89.88 181 GLU A N 1
ATOM 1455 C CA . GLU A 1 181 ? 10.502 -12.084 -17.704 1.00 89.88 181 GLU A CA 1
ATOM 1456 C C . GLU A 1 181 ? 11.135 -12.425 -16.356 1.00 89.88 181 GLU A C 1
ATOM 1458 O O . GLU A 1 181 ? 10.437 -12.826 -15.424 1.00 89.88 181 GLU A O 1
ATOM 1463 N N . LYS A 1 182 ? 12.455 -12.242 -16.251 1.00 90.56 182 LYS A N 1
ATOM 1464 C CA . LYS A 1 182 ? 13.219 -12.499 -15.028 1.00 90.56 182 LYS A CA 1
ATOM 1465 C C . LYS A 1 182 ? 12.804 -11.583 -13.871 1.00 90.56 182 LYS A C 1
ATOM 1467 O O . LYS A 1 182 ? 12.957 -11.967 -12.716 1.00 90.56 182 LYS A O 1
ATOM 1472 N N . LEU A 1 183 ? 12.301 -10.383 -14.172 1.00 90.00 183 LEU A N 1
ATOM 1473 C CA . LEU A 1 183 ? 11.946 -9.363 -13.183 1.00 90.00 183 LEU A CA 1
ATOM 1474 C C . LEU A 1 183 ? 10.445 -9.345 -12.885 1.00 90.00 183 LEU A C 1
ATOM 1476 O O . LEU A 1 183 ? 10.045 -9.334 -11.724 1.00 90.00 183 LEU A O 1
ATOM 1480 N N . ASP A 1 184 ? 9.606 -9.310 -13.921 1.00 89.56 184 ASP A N 1
ATOM 1481 C CA . ASP A 1 184 ? 8.147 -9.368 -13.803 1.00 89.56 184 ASP A CA 1
ATOM 1482 C C . ASP A 1 184 ? 7.549 -9.799 -15.143 1.00 89.56 184 ASP A C 1
ATOM 1484 O O . ASP A 1 184 ? 7.907 -9.282 -16.200 1.00 89.56 184 ASP A O 1
ATOM 1488 N N . LYS A 1 185 ? 6.580 -10.714 -15.098 1.00 89.38 185 LYS A N 1
ATOM 1489 C CA . LYS A 1 185 ? 5.857 -11.177 -16.291 1.00 89.38 185 LYS A CA 1
ATOM 1490 C C . LYS A 1 185 ? 4.806 -10.175 -16.777 1.00 89.38 185 LYS A C 1
ATOM 1492 O O . LYS A 1 185 ? 4.200 -10.369 -17.826 1.00 89.38 185 LYS A O 1
ATOM 1497 N N . ARG A 1 186 ? 4.524 -9.124 -16.001 1.00 89.56 186 ARG A N 1
ATOM 1498 C CA . ARG A 1 186 ? 3.545 -8.091 -16.357 1.00 89.56 186 ARG A CA 1
ATOM 1499 C C . ARG A 1 186 ? 4.201 -6.959 -17.150 1.00 89.56 186 ARG A C 1
ATOM 1501 O O . ARG A 1 186 ? 5.262 -6.497 -16.742 1.00 89.56 186 ARG A O 1
ATOM 1508 N N . PRO A 1 187 ? 3.532 -6.416 -18.184 1.00 91.06 187 PRO A N 1
ATOM 1509 C CA . PRO A 1 187 ? 4.007 -5.239 -18.905 1.00 91.06 187 PRO A CA 1
ATOM 1510 C C . PRO A 1 187 ? 4.234 -4.040 -17.980 1.00 91.06 187 PRO A C 1
ATOM 1512 O O . PRO A 1 187 ? 3.311 -3.599 -17.283 1.00 91.06 187 PRO A O 1
ATOM 1515 N N . ARG A 1 188 ? 5.441 -3.471 -18.012 1.00 91.38 188 ARG A N 1
ATOM 1516 C CA . ARG A 1 188 ? 5.810 -2.261 -17.263 1.00 91.38 188 ARG A CA 1
ATOM 1517 C C . ARG A 1 188 ? 6.205 -1.142 -18.203 1.00 91.38 188 ARG A C 1
ATOM 1519 O O . ARG A 1 188 ? 6.685 -1.382 -19.305 1.00 91.38 188 ARG A O 1
ATOM 1526 N N . LYS A 1 189 ? 5.983 0.091 -17.752 1.00 90.81 189 LYS A N 1
ATOM 1527 C CA . LYS A 1 189 ? 6.412 1.283 -18.481 1.00 90.81 189 LYS A CA 1
ATOM 1528 C C . LYS A 1 189 ? 7.932 1.274 -18.612 1.00 90.81 189 LYS A C 1
ATOM 1530 O O . LYS A 1 189 ? 8.621 0.962 -17.641 1.00 90.81 189 LYS A O 1
ATOM 1535 N N . VAL A 1 190 ? 8.426 1.638 -19.788 1.00 90.62 190 VAL A N 1
ATOM 1536 C CA . VAL A 1 190 ? 9.858 1.796 -20.045 1.00 90.62 190 VAL A CA 1
ATOM 1537 C C . VAL A 1 190 ? 10.196 3.266 -20.272 1.00 90.62 190 VAL A C 1
ATOM 1539 O O . VAL A 1 190 ? 9.424 4.005 -20.884 1.00 90.62 190 VAL A O 1
ATOM 1542 N N . VAL A 1 191 ? 11.349 3.690 -19.770 1.00 89.75 191 VAL A N 1
ATOM 1543 C CA . VAL A 1 191 ? 11.939 5.007 -20.010 1.00 89.75 191 VAL A CA 1
ATOM 1544 C C . VAL A 1 191 ? 13.384 4.787 -20.430 1.00 89.75 191 VAL A C 1
ATOM 1546 O O . VAL A 1 191 ? 14.114 4.079 -19.749 1.00 89.75 191 VAL A O 1
ATOM 1549 N N . PHE A 1 192 ? 13.808 5.384 -21.537 1.00 89.94 192 PHE A N 1
ATOM 1550 C CA . PHE A 1 192 ? 15.208 5.349 -21.954 1.00 89.94 192 PHE A CA 1
ATOM 1551 C C . PHE A 1 192 ? 15.911 6.591 -21.415 1.00 89.94 192 PHE A C 1
ATOM 1553 O O . PHE A 1 192 ? 15.416 7.703 -21.593 1.00 89.94 192 PHE A O 1
ATOM 1560 N N . LEU A 1 193 ? 17.044 6.407 -20.734 1.00 89.06 193 LEU A N 1
ATOM 1561 C CA . LEU A 1 193 ? 17.851 7.531 -20.249 1.00 89.06 193 LEU A CA 1
ATOM 1562 C C . LEU A 1 193 ? 18.733 8.126 -21.354 1.00 89.06 193 LEU A C 1
ATOM 1564 O O . LEU A 1 193 ? 19.126 9.287 -21.266 1.00 89.06 193 LEU A O 1
ATOM 1568 N N . ASN A 1 194 ? 19.009 7.341 -22.398 1.00 87.25 194 ASN A N 1
ATOM 1569 C CA . ASN A 1 194 ? 19.721 7.758 -23.596 1.00 87.25 194 ASN A CA 1
ATOM 1570 C C . ASN A 1 194 ? 18.779 7.731 -24.812 1.00 87.25 194 ASN A C 1
ATOM 1572 O O . ASN A 1 194 ? 18.143 6.717 -25.100 1.00 87.25 194 ASN A O 1
ATOM 1576 N N . GLN A 1 195 ? 18.714 8.843 -25.544 1.00 86.25 195 GLN A N 1
ATOM 1577 C CA . GLN A 1 195 ? 17.896 8.965 -26.749 1.00 86.25 195 GLN A CA 1
ATOM 1578 C C . GLN A 1 195 ? 18.399 8.075 -27.898 1.00 86.25 195 GLN A C 1
ATOM 1580 O O . GLN A 1 195 ? 17.590 7.576 -28.677 1.00 86.25 195 GLN A O 1
ATOM 1585 N N . GLU A 1 196 ? 19.710 7.849 -28.016 1.00 89.56 196 GLU A N 1
ATOM 1586 C CA . GLU A 1 196 ? 20.269 6.967 -29.051 1.00 89.56 196 GLU A CA 1
ATOM 1587 C C . GLU A 1 196 ? 19.809 5.521 -28.845 1.00 89.56 196 GLU A C 1
ATOM 1589 O O . GLU A 1 196 ? 19.341 4.880 -29.785 1.00 89.56 196 GLU A O 1
ATOM 1594 N N . ASP A 1 197 ? 19.832 5.050 -27.598 1.0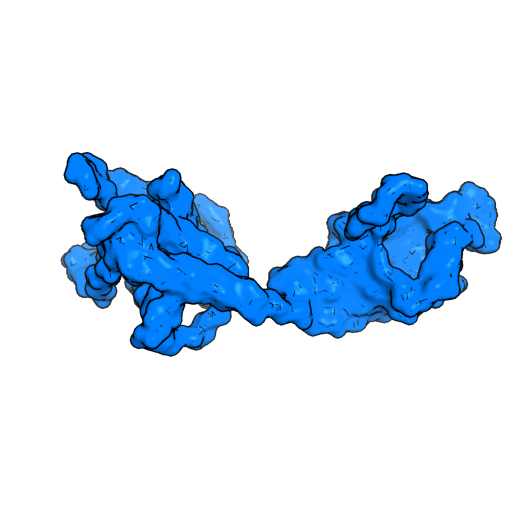0 91.25 197 ASP A N 1
ATOM 1595 C CA . ASP A 1 197 ? 19.334 3.725 -27.225 1.00 91.25 197 ASP A CA 1
ATOM 1596 C C . ASP A 1 197 ? 17.834 3.588 -27.501 1.00 91.25 197 ASP A C 1
ATOM 1598 O O . ASP A 1 197 ? 17.381 2.555 -27.995 1.00 91.25 197 ASP A O 1
ATOM 1602 N N . GLU A 1 198 ? 17.049 4.638 -27.244 1.00 90.00 198 GLU A N 1
ATOM 1603 C CA . GLU A 1 198 ? 15.623 4.653 -27.581 1.00 90.00 198 GLU A CA 1
ATOM 1604 C C . GLU A 1 198 ? 15.392 4.496 -29.089 1.00 90.00 198 GLU A C 1
ATOM 1606 O O . GLU A 1 198 ? 14.503 3.753 -29.512 1.00 90.00 198 GLU A O 1
ATOM 1611 N N . LEU A 1 199 ? 16.181 5.196 -29.907 1.00 88.12 199 LEU A N 1
ATOM 1612 C CA . LEU A 1 199 ? 16.097 5.107 -31.361 1.00 88.12 199 LEU A CA 1
ATOM 1613 C C . LEU A 1 199 ? 16.502 3.706 -31.838 1.00 88.12 199 LEU A C 1
ATOM 1615 O O . LEU A 1 199 ? 15.766 3.100 -32.614 1.00 88.12 199 LEU A O 1
ATOM 1619 N N . CYS A 1 200 ? 17.606 3.156 -31.329 1.00 88.06 200 CYS A N 1
ATOM 1620 C CA . CYS A 1 200 ? 18.066 1.794 -31.626 1.00 88.06 200 CYS A CA 1
ATOM 1621 C C . CYS A 1 200 ? 17.045 0.721 -31.229 1.00 88.06 200 CYS A C 1
ATOM 1623 O O . CYS A 1 200 ? 16.791 -0.214 -31.992 1.00 88.06 200 CYS A O 1
ATOM 1625 N N . ALA A 1 201 ? 16.378 0.879 -30.085 1.00 88.00 201 ALA A N 1
ATOM 1626 C CA . ALA A 1 201 ? 15.315 -0.025 -29.651 1.00 88.00 201 ALA A CA 1
ATOM 1627 C C . ALA A 1 201 ? 14.074 0.014 -30.564 1.00 88.00 201 ALA A C 1
ATOM 1629 O O . ALA A 1 201 ? 13.279 -0.926 -30.552 1.00 88.00 201 ALA A O 1
ATOM 1630 N N . LYS A 1 202 ? 13.913 1.081 -31.359 1.00 88.56 202 LYS A N 1
ATOM 1631 C CA . LYS A 1 202 ? 12.797 1.298 -32.296 1.00 88.56 202 LYS A CA 1
ATOM 1632 C C . LYS A 1 202 ? 13.201 1.148 -33.766 1.00 88.56 202 LYS A C 1
ATOM 1634 O O . LYS A 1 202 ? 12.467 1.574 -34.658 1.00 88.56 202 LYS A O 1
ATOM 1639 N N . MET A 1 203 ? 14.367 0.559 -34.026 1.00 87.06 203 MET A N 1
ATOM 1640 C CA . MET A 1 203 ? 14.874 0.292 -35.369 1.00 87.06 203 MET A CA 1
ATOM 1641 C C . MET A 1 203 ? 14.924 -1.208 -35.658 1.00 87.06 203 MET A C 1
ATOM 1643 O O . MET A 1 203 ? 15.153 -2.038 -34.772 1.00 87.06 203 MET A O 1
ATOM 1647 N N . ARG A 1 204 ? 14.714 -1.556 -36.934 1.00 85.69 204 ARG A N 1
ATOM 1648 C CA . ARG A 1 204 ? 14.952 -2.917 -37.426 1.00 85.69 204 ARG A CA 1
ATOM 1649 C C . ARG A 1 204 ? 16.426 -3.262 -37.245 1.00 85.69 204 ARG A C 1
ATOM 1651 O O . ARG A 1 204 ? 17.289 -2.398 -37.370 1.00 85.69 204 ARG A O 1
ATOM 1658 N N . HIS A 1 205 ? 16.704 -4.528 -36.968 1.00 87.25 205 HIS A N 1
ATOM 1659 C CA . HIS A 1 205 ? 18.063 -4.995 -36.733 1.00 87.25 205 HIS A CA 1
ATOM 1660 C C . HIS A 1 205 ? 18.568 -5.798 -37.933 1.00 87.25 205 HIS A C 1
ATOM 1662 O O . HIS A 1 205 ? 17.880 -6.699 -38.409 1.00 87.25 205 HIS A O 1
ATOM 1668 N N . ASN A 1 206 ? 19.794 -5.531 -38.390 1.00 86.62 206 ASN A N 1
ATOM 1669 C CA . ASN A 1 206 ? 20.354 -6.144 -39.605 1.00 86.62 206 ASN A CA 1
ATOM 1670 C C . ASN A 1 206 ? 20.421 -7.681 -39.547 1.00 86.62 206 ASN A C 1
ATOM 1672 O O . ASN A 1 206 ? 20.274 -8.338 -40.572 1.00 86.62 206 ASN A O 1
ATOM 1676 N N . LYS A 1 207 ? 20.609 -8.255 -38.349 1.00 87.19 207 LYS A N 1
ATOM 1677 C CA . LYS A 1 207 ? 20.585 -9.716 -38.112 1.00 87.19 207 LYS A CA 1
ATOM 1678 C C . LYS A 1 207 ? 19.231 -10.363 -38.452 1.00 87.19 207 LYS A C 1
ATOM 1680 O O . LYS A 1 207 ? 19.207 -11.527 -38.830 1.00 87.19 207 LYS A O 1
ATOM 1685 N N . PHE A 1 208 ? 18.129 -9.618 -38.340 1.00 87.25 208 PHE A N 1
ATOM 1686 C CA . PHE A 1 208 ? 16.764 -10.105 -38.563 1.00 87.25 208 PHE A CA 1
ATOM 1687 C C . PHE A 1 208 ? 16.001 -9.141 -39.486 1.00 87.25 208 PHE A C 1
ATOM 1689 O O . PHE A 1 208 ? 15.109 -8.418 -39.041 1.00 87.25 208 PHE A O 1
ATOM 1696 N N . PRO A 1 209 ? 16.348 -9.096 -40.785 1.00 83.81 209 PRO A N 1
ATOM 1697 C CA . PRO A 1 209 ? 15.829 -8.084 -41.710 1.00 83.81 209 PRO A CA 1
ATOM 1698 C C . PRO A 1 209 ? 14.319 -8.200 -41.971 1.00 83.81 209 PRO A C 1
ATOM 1700 O O . PRO A 1 209 ? 13.696 -7.222 -42.383 1.00 83.81 209 PRO A O 1
ATOM 1703 N N . ASN A 1 210 ? 13.741 -9.380 -41.724 1.00 87.88 210 ASN A N 1
ATOM 1704 C CA . ASN A 1 210 ? 12.324 -9.682 -41.939 1.00 87.88 210 ASN A CA 1
ATOM 1705 C C . ASN A 1 210 ? 11.475 -9.581 -40.661 1.00 87.88 210 ASN A C 1
ATOM 1707 O O . ASN A 1 210 ? 10.279 -9.853 -40.716 1.00 87.88 210 ASN A O 1
ATOM 1711 N N . THR A 1 211 ? 12.073 -9.216 -39.526 1.00 86.19 211 THR A N 1
ATOM 1712 C CA . THR A 1 211 ? 11.373 -9.089 -38.243 1.00 86.19 211 THR A CA 1
ATOM 1713 C C . THR A 1 211 ? 11.185 -7.612 -37.922 1.00 86.19 211 THR A C 1
ATOM 1715 O O . THR A 1 211 ? 12.129 -6.818 -38.009 1.00 86.19 211 THR A O 1
ATOM 1718 N N . GLU A 1 212 ? 9.961 -7.225 -37.569 1.00 87.81 212 GLU A N 1
ATOM 1719 C CA . GLU A 1 212 ? 9.688 -5.857 -37.141 1.00 87.81 212 GLU A CA 1
ATOM 1720 C C . GLU A 1 212 ? 10.338 -5.577 -35.786 1.00 87.81 212 GLU A C 1
ATOM 1722 O O . GLU A 1 212 ? 10.541 -6.469 -34.965 1.00 87.81 212 GLU A O 1
ATOM 1727 N N . TRP A 1 213 ? 10.707 -4.322 -35.541 1.00 88.06 213 TRP A N 1
ATOM 1728 C CA . TRP A 1 213 ? 11.504 -3.966 -34.364 1.00 88.06 213 TRP A CA 1
ATOM 1729 C C . TRP A 1 213 ? 10.787 -4.224 -33.034 1.00 88.06 213 TRP A C 1
ATOM 1731 O O . TRP A 1 213 ? 11.443 -4.421 -32.014 1.00 88.06 213 TRP A O 1
ATOM 174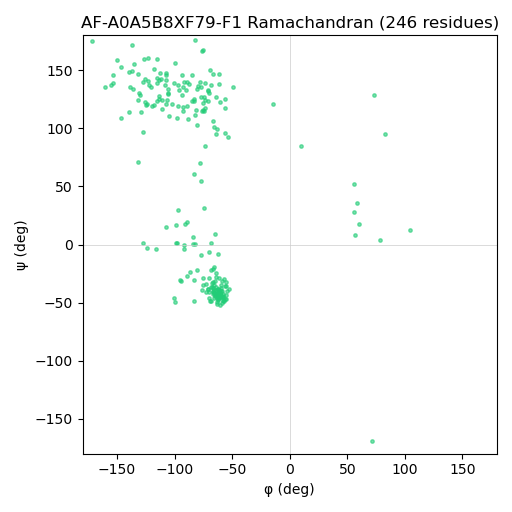1 N N . GLN A 1 214 ? 9.454 -4.240 -33.052 1.00 89.56 214 GLN A N 1
ATOM 1742 C CA . GLN A 1 214 ? 8.595 -4.540 -31.911 1.00 89.56 214 GLN A CA 1
ATOM 1743 C C . GLN A 1 214 ? 8.725 -5.997 -31.456 1.00 89.56 214 GLN A C 1
ATOM 1745 O O . GLN A 1 214 ? 8.625 -6.263 -30.261 1.00 89.56 214 GLN A O 1
ATOM 1750 N N . ASP A 1 215 ? 8.978 -6.911 -32.393 1.00 88.69 215 ASP A N 1
ATOM 1751 C CA . ASP A 1 215 ? 8.999 -8.357 -32.149 1.00 88.69 215 ASP A CA 1
ATOM 1752 C C . ASP A 1 215 ? 10.400 -8.868 -31.784 1.00 88.69 215 ASP A C 1
ATOM 1754 O O . ASP A 1 215 ? 10.604 -10.059 -31.552 1.00 88.69 215 ASP A O 1
ATOM 1758 N N . LEU A 1 216 ? 11.387 -7.971 -31.737 1.00 90.75 216 LEU A N 1
ATOM 1759 C CA . LEU A 1 216 ? 12.754 -8.324 -31.392 1.00 90.75 216 LEU A CA 1
ATOM 1760 C C . LEU A 1 216 ? 12.978 -8.288 -29.879 1.00 90.75 216 LEU A C 1
ATOM 1762 O O . LEU A 1 216 ? 12.608 -7.331 -29.194 1.00 90.75 216 LEU A O 1
ATOM 1766 N N . LEU A 1 217 ? 13.703 -9.287 -29.384 1.00 92.81 217 LEU A N 1
ATOM 1767 C CA . LEU A 1 217 ? 14.277 -9.265 -28.049 1.00 92.81 217 LEU A CA 1
ATOM 1768 C C . LEU A 1 217 ? 15.549 -8.415 -28.084 1.00 92.81 217 LEU A C 1
ATOM 1770 O O . LEU A 1 217 ? 16.370 -8.513 -29.003 1.00 92.81 217 LEU A O 1
ATOM 1774 N N . ARG A 1 218 ? 15.709 -7.567 -27.072 1.00 93.19 218 ARG A N 1
ATOM 1775 C CA . ARG A 1 218 ? 16.849 -6.662 -26.903 1.00 93.19 218 ARG A CA 1
ATOM 1776 C C . ARG A 1 218 ? 17.483 -6.878 -25.547 1.00 93.19 218 ARG A C 1
ATOM 1778 O O . ARG A 1 218 ? 16.766 -7.072 -24.564 1.00 93.19 218 ARG A O 1
ATOM 1785 N N . ARG A 1 219 ? 18.809 -6.795 -25.469 1.00 94.81 219 ARG A N 1
ATOM 1786 C CA . ARG A 1 219 ? 19.492 -6.813 -24.179 1.00 94.81 219 ARG A CA 1
ATOM 1787 C C . ARG A 1 219 ? 19.719 -5.399 -23.672 1.00 94.81 219 ARG A C 1
ATOM 1789 O O . ARG A 1 219 ? 20.144 -4.511 -24.411 1.00 94.81 219 ARG A O 1
ATOM 1796 N N . VAL A 1 220 ? 19.450 -5.203 -22.387 1.00 95.06 220 VAL A N 1
ATOM 1797 C CA . VAL A 1 220 ? 19.522 -3.896 -21.734 1.00 95.06 220 VAL A CA 1
ATOM 1798 C C . VAL A 1 220 ? 20.191 -3.981 -20.367 1.00 95.06 220 VAL A C 1
ATOM 1800 O O . VAL A 1 220 ? 20.061 -4.979 -19.656 1.00 95.06 220 VAL A O 1
ATOM 1803 N N . ASP A 1 221 ? 20.869 -2.904 -19.987 1.00 95.06 221 ASP A N 1
ATOM 1804 C CA . ASP A 1 221 ? 21.078 -2.574 -18.580 1.00 95.06 221 ASP A CA 1
ATOM 1805 C C . ASP A 1 221 ? 19.942 -1.644 -18.139 1.00 95.06 221 ASP A C 1
ATOM 1807 O O . ASP A 1 221 ? 19.513 -0.759 -18.893 1.00 95.06 221 ASP A O 1
ATOM 1811 N N . LEU A 1 222 ? 19.427 -1.853 -16.929 1.00 94.25 222 LEU A N 1
ATOM 1812 C CA . LEU A 1 222 ? 18.299 -1.086 -16.424 1.00 94.25 222 LEU A CA 1
ATOM 1813 C C . LEU A 1 222 ? 18.336 -0.854 -14.918 1.00 94.25 222 LEU A C 1
ATOM 1815 O O . LEU A 1 222 ? 18.828 -1.676 -14.149 1.00 94.25 222 LEU A O 1
ATOM 1819 N N . GLU A 1 223 ? 17.708 0.236 -14.502 1.00 92.75 223 GLU A N 1
ATOM 1820 C CA . GLU A 1 223 ? 17.264 0.444 -13.130 1.00 92.75 223 GLU A CA 1
ATOM 1821 C C . GLU A 1 223 ? 15.791 0.053 -13.012 1.00 92.75 223 GLU A C 1
ATOM 1823 O O . GLU A 1 223 ? 14.940 0.465 -13.813 1.00 92.75 223 GLU A O 1
ATOM 1828 N N . VAL A 1 224 ? 15.472 -0.723 -11.981 1.00 91.50 224 VAL A N 1
ATOM 1829 C CA . VAL A 1 224 ? 14.087 -1.024 -11.618 1.00 91.50 224 VAL A CA 1
ATOM 1830 C C . VAL A 1 224 ? 13.626 -0.005 -10.592 1.00 91.50 224 VAL A C 1
ATOM 1832 O O . VAL A 1 224 ? 14.161 0.058 -9.488 1.00 91.50 224 VAL A O 1
ATOM 1835 N N . VAL A 1 225 ? 12.597 0.764 -10.942 1.00 86.25 225 VAL A N 1
ATOM 1836 C CA . VAL A 1 225 ? 11.986 1.719 -10.019 1.00 86.25 225 VAL A CA 1
ATOM 1837 C C . VAL A 1 225 ? 10.830 1.038 -9.310 1.00 86.25 225 VAL A C 1
ATOM 1839 O O . VAL A 1 225 ? 9.817 0.675 -9.929 1.00 86.25 225 VAL A O 1
ATOM 1842 N N . LYS A 1 226 ? 10.976 0.875 -7.997 1.00 81.94 226 LYS A N 1
ATOM 1843 C CA . LYS A 1 226 ? 9.953 0.301 -7.130 1.00 81.94 226 LYS A CA 1
ATOM 1844 C C . LYS A 1 226 ? 9.311 1.378 -6.267 1.00 81.94 226 LYS A C 1
ATOM 1846 O O . LYS A 1 226 ? 9.934 2.354 -5.869 1.00 81.94 226 LYS A O 1
ATOM 1851 N N . ILE A 1 227 ? 8.030 1.178 -5.987 1.00 74.12 227 ILE A N 1
ATOM 1852 C CA . ILE A 1 227 ? 7.332 1.883 -4.916 1.00 74.12 227 ILE A CA 1
ATOM 1853 C C . ILE A 1 227 ? 6.645 0.811 -4.086 1.00 74.12 227 ILE A C 1
ATOM 1855 O O . ILE A 1 227 ? 5.727 0.158 -4.600 1.00 74.12 227 ILE A O 1
ATOM 1859 N N . GLN A 1 228 ? 7.077 0.653 -2.832 1.00 69.56 228 GLN A N 1
ATOM 1860 C CA . GLN A 1 228 ? 6.532 -0.322 -1.881 1.00 69.56 228 GLN A CA 1
ATOM 1861 C C . GLN A 1 228 ? 6.590 -1.745 -2.453 1.00 69.56 228 GLN A C 1
ATOM 1863 O O . GLN A 1 228 ? 5.566 -2.418 -2.587 1.00 69.56 228 GLN A O 1
ATOM 1868 N N . ASP A 1 229 ? 7.784 -2.134 -2.906 1.00 71.25 229 ASP A N 1
ATOM 1869 C CA . ASP A 1 229 ? 8.106 -3.395 -3.591 1.00 71.25 229 ASP A CA 1
ATOM 1870 C C . ASP A 1 229 ? 7.309 -3.704 -4.883 1.00 71.25 229 ASP A C 1
ATOM 1872 O O . ASP A 1 229 ? 7.434 -4.767 -5.494 1.00 71.25 229 ASP A O 1
ATOM 1876 N N . VAL A 1 230 ? 6.510 -2.755 -5.383 1.00 78.44 230 VAL A N 1
ATOM 1877 C CA . VAL A 1 230 ? 5.831 -2.878 -6.679 1.00 78.44 230 VAL A CA 1
ATOM 1878 C C . VAL A 1 230 ? 6.637 -2.164 -7.754 1.00 78.44 230 VAL A C 1
ATOM 1880 O O . VAL A 1 230 ? 6.778 -0.941 -7.717 1.00 78.44 230 VAL A O 1
ATOM 1883 N N . ILE A 1 231 ? 7.077 -2.909 -8.771 1.00 87.19 231 ILE A N 1
ATOM 1884 C CA . ILE A 1 231 ? 7.739 -2.347 -9.957 1.00 87.19 231 ILE A CA 1
ATOM 1885 C C . ILE A 1 231 ? 6.787 -1.386 -10.678 1.00 87.19 231 ILE A C 1
ATOM 1887 O O . ILE A 1 231 ? 5.677 -1.762 -11.078 1.00 87.19 231 ILE A O 1
ATOM 1891 N N . LYS A 1 232 ? 7.222 -0.135 -10.842 1.00 86.06 232 LYS A N 1
ATOM 1892 C CA . LYS A 1 232 ? 6.470 0.918 -11.535 1.00 86.06 232 LYS A CA 1
ATOM 1893 C C . LYS A 1 232 ? 6.963 1.136 -12.951 1.00 86.06 232 LYS A C 1
ATOM 1895 O O . LYS A 1 232 ? 6.145 1.188 -13.869 1.00 86.06 232 LYS A O 1
ATOM 1900 N N . GLU A 1 233 ? 8.273 1.220 -13.119 1.00 88.38 233 GLU A N 1
ATOM 1901 C CA . GLU A 1 233 ? 8.908 1.457 -14.409 1.00 88.38 233 GLU A CA 1
ATOM 1902 C C . GLU A 1 233 ? 10.291 0.810 -14.473 1.00 88.38 233 GLU A C 1
ATOM 1904 O O . GLU A 1 233 ? 10.925 0.541 -13.447 1.00 88.38 233 GLU A O 1
ATOM 1909 N N . TYR A 1 234 ? 10.741 0.587 -15.702 1.00 93.12 234 TYR A N 1
ATOM 1910 C CA . TYR A 1 234 ? 12.118 0.256 -16.030 1.00 93.12 234 TYR A CA 1
ATOM 1911 C C . TYR A 1 234 ? 12.781 1.475 -16.662 1.00 93.12 234 TYR A C 1
ATOM 1913 O O . TYR A 1 234 ? 12.243 2.045 -17.614 1.00 93.12 234 TYR A O 1
ATOM 1921 N N . ARG A 1 235 ? 13.952 1.861 -16.155 1.00 92.19 235 ARG A N 1
ATOM 1922 C CA . ARG A 1 235 ? 14.791 2.892 -16.773 1.00 92.19 235 ARG A CA 1
ATOM 1923 C C . ARG A 1 235 ? 15.960 2.224 -17.465 1.00 92.19 235 ARG A C 1
ATOM 1925 O O . ARG A 1 235 ? 16.824 1.674 -16.796 1.00 92.19 235 ARG A O 1
ATOM 1932 N N . ILE A 1 236 ? 15.975 2.253 -18.789 1.00 93.75 236 ILE A N 1
ATOM 1933 C CA . ILE A 1 236 ? 17.055 1.682 -19.586 1.00 93.75 236 ILE A CA 1
ATOM 1934 C C . ILE A 1 236 ? 18.242 2.633 -19.523 1.00 93.75 236 ILE A C 1
ATOM 1936 O O . ILE A 1 236 ? 18.157 3.774 -19.986 1.00 93.75 236 ILE A O 1
ATOM 1940 N N . THR A 1 237 ? 19.329 2.159 -18.920 1.00 93.56 237 THR A N 1
ATOM 1941 C CA . THR A 1 237 ? 20.593 2.893 -18.797 1.00 93.56 237 THR A CA 1
ATOM 1942 C C . THR A 1 237 ? 21.504 2.625 -19.989 1.00 93.56 237 THR A C 1
ATOM 1944 O O . THR A 1 237 ? 22.321 3.481 -20.326 1.00 93.56 237 THR A O 1
ATOM 1947 N N . LYS A 1 238 ? 21.359 1.454 -20.624 1.00 94.62 238 LYS A N 1
ATOM 1948 C CA . LYS A 1 238 ? 22.106 1.066 -21.820 1.00 94.62 238 LYS A CA 1
ATOM 1949 C C . LYS A 1 238 ? 21.352 0.026 -22.642 1.00 94.62 238 LYS A C 1
ATOM 1951 O O . LYS A 1 238 ? 20.858 -0.953 -22.084 1.00 94.62 238 LYS A O 1
ATOM 1956 N N . LEU A 1 239 ? 21.344 0.187 -23.961 1.00 93.69 239 LEU A N 1
ATOM 1957 C CA . LEU A 1 239 ? 20.972 -0.862 -24.913 1.00 93.69 239 LEU A CA 1
ATOM 1958 C C . LEU A 1 239 ? 22.239 -1.495 -25.505 1.00 93.69 239 LEU A C 1
ATOM 1960 O O . LEU A 1 239 ? 23.205 -0.802 -25.823 1.00 93.69 239 LEU A O 1
ATOM 1964 N N . TYR A 1 240 ? 22.251 -2.815 -25.655 1.00 91.50 240 TYR A N 1
ATOM 1965 C CA . TYR A 1 240 ? 23.309 -3.506 -26.388 1.00 91.50 240 TYR A CA 1
ATOM 1966 C C . TYR A 1 240 ? 22.889 -3.696 -27.846 1.00 91.50 240 TYR A C 1
ATOM 1968 O O . TYR A 1 240 ? 21.713 -3.897 -28.146 1.00 91.50 240 TYR A O 1
ATOM 1976 N N . ASP A 1 241 ? 23.864 -3.641 -28.754 1.00 82.44 241 ASP A N 1
ATOM 1977 C CA . ASP A 1 241 ? 23.678 -3.975 -30.172 1.00 82.44 241 ASP A CA 1
ATOM 1978 C C . ASP A 1 241 ? 23.629 -5.501 -30.357 1.00 82.44 241 ASP A C 1
ATOM 1980 O O . ASP A 1 241 ? 24.434 -6.124 -31.050 1.00 82.44 241 ASP A O 1
ATOM 1984 N N . ASP A 1 242 ? 22.730 -6.132 -29.610 1.00 81.50 242 ASP A N 1
ATOM 1985 C CA . ASP A 1 242 ? 22.366 -7.523 -29.736 1.00 81.50 242 ASP A CA 1
ATOM 1986 C C . ASP A 1 242 ? 20.844 -7.646 -29.870 1.00 81.50 242 ASP A C 1
ATOM 1988 O O . ASP A 1 242 ? 20.028 -6.946 -29.264 1.00 81.50 242 ASP A O 1
ATOM 1992 N N . ALA A 1 243 ? 20.458 -8.552 -30.754 1.00 84.06 243 ALA A N 1
ATOM 1993 C CA . ALA A 1 243 ? 19.074 -8.861 -31.021 1.00 84.06 243 ALA A CA 1
ATOM 1994 C C . ALA A 1 243 ? 18.885 -10.367 -30.993 1.00 84.06 243 ALA A C 1
ATOM 1996 O O . ALA A 1 243 ? 19.758 -11.124 -31.454 1.00 84.06 243 ALA A O 1
ATOM 1997 N N . ASP A 1 244 ? 17.705 -10.762 -30.536 1.00 88.12 244 ASP A N 1
ATOM 1998 C CA . ASP A 1 244 ? 17.193 -12.116 -30.668 1.00 88.12 244 ASP A CA 1
ATOM 1999 C C . ASP A 1 244 ? 15.716 -12.128 -31.069 1.00 88.12 244 ASP A C 1
ATOM 2001 O O . ASP A 1 244 ? 15.062 -11.082 -31.107 1.00 88.12 244 ASP A O 1
ATOM 2005 N N . ILE A 1 245 ? 15.210 -13.318 -31.374 1.00 87.62 245 ILE A N 1
ATOM 2006 C CA . ILE A 1 245 ? 13.790 -13.600 -31.610 1.00 87.62 245 ILE A CA 1
ATOM 2007 C C . ILE A 1 245 ? 13.334 -14.702 -30.648 1.00 87.62 245 ILE A C 1
ATOM 2009 O O . ILE A 1 245 ? 14.164 -15.411 -30.083 1.00 87.62 245 ILE A O 1
ATOM 2013 N N . PHE A 1 246 ? 12.028 -14.829 -30.421 1.00 80.25 246 PHE A N 1
ATOM 2014 C CA . PHE A 1 246 ? 11.506 -15.994 -29.709 1.00 80.25 246 PHE A CA 1
ATOM 2015 C C . PHE A 1 246 ? 11.793 -17.243 -30.558 1.00 80.25 246 PHE A C 1
ATOM 2017 O O . PHE A 1 246 ? 11.483 -17.247 -31.748 1.00 80.25 246 PHE A O 1
ATOM 2024 N N . GLU A 1 247 ? 12.434 -18.259 -29.977 1.00 71.06 247 GLU A N 1
ATOM 2025 C CA . GLU A 1 247 ? 12.526 -19.578 -30.613 1.00 71.06 247 GLU A CA 1
ATOM 2026 C C . GLU A 1 247 ? 11.136 -20.236 -30.567 1.00 71.06 247 GLU A C 1
ATOM 2028 O O . GLU A 1 247 ? 10.485 -20.208 -29.519 1.00 71.06 247 GLU A O 1
ATOM 2033 N N . ASP A 1 248 ? 10.687 -20.769 -31.709 1.00 49.78 248 ASP A N 1
ATOM 2034 C CA . ASP A 1 248 ? 9.447 -21.555 -31.839 1.00 49.78 248 ASP A CA 1
ATOM 2035 C C . ASP A 1 248 ? 9.526 -22.902 -31.094 1.00 49.78 248 ASP A C 1
ATOM 2037 O O . ASP A 1 248 ? 10.585 -23.574 -31.174 1.00 49.78 248 ASP A O 1
#

Foldseek 3Di:
DVVLLVVLLVVLLVVQVVVVDPDDDDPDQWDWAFDDDDVPDTDIDTDHDDDPPDPVQVSQLVSLVVLVQLLCVLLVNHDDPDDAALSNLVSNLSNLVVQLPVDQADWDWDFDAGPVRDTNHDTDTQHNVSSVSSNVSSVVCNVVLQDFPDFDKDFFFKKAWPAQCPDDPDDDPDHTWIDRVVLPRDTAHEAEPDPVLVVVLQDDAPVCNPDHSRQKIWTFIWTFTDGSNHGHYIYTDDTDSDIDGDDD

Solvent-accessible surface area (backbone atoms only — not comparable to full-atom values): 14366 Å² total; per-residue (Å²): 99,65,69,51,16,50,51,22,52,55,50,49,54,52,52,54,48,48,75,71,39,97,55,92,68,76,84,84,67,64,51,81,40,81,73,46,81,53,94,95,47,76,47,68,46,79,48,84,57,89,58,104,85,57,76,61,75,55,57,58,48,54,46,50,50,48,52,52,38,48,53,29,31,40,62,71,72,48,78,65,94,71,85,76,49,62,66,52,33,53,25,58,36,34,48,32,41,52,27,41,71,58,43,96,79,30,62,47,72,50,71,37,67,48,98,83,71,44,76,76,46,81,68,45,73,38,40,21,69,52,23,44,43,31,40,53,40,31,50,49,47,44,62,69,66,64,51,79,42,73,73,50,76,45,72,73,42,60,35,34,53,70,37,76,60,74,64,94,72,70,96,60,102,75,51,34,23,30,31,32,68,92,81,39,83,59,71,31,40,55,43,62,79,39,70,66,44,46,51,58,63,68,37,69,47,86,94,43,78,89,47,59,34,60,69,34,33,33,34,28,26,31,33,41,38,24,50,86,90,40,79,58,35,38,36,33,73,39,64,51,104,49,76,47,66,83,84,131

Organism: NCBI:txid2163644

Secondary structure (DSSP, 8-state):
-HHHHHHHHHHHHHHHHHHH-SS---TT--EEEEEEEETTEEEEEEEPPP-TTS-HHHHHHHHHHHHHHHHHHHTTSS-------HHHHHHHHHHHHHHHHS-TT-EEEEEEE-TTS-EEEEEEEEEHHHHHHHHHHHHHHHHHT---EEEEEEEEEEEEEEE----SSS--TT--EEEETTTEEEEEEEEESSHHHHHHHTS--TT-TTS-GGG-EEEEEEEEEEETTEEEEEEEEEEEEEEE----

Nearest PDB structures (foldseek):
  9b62-assembly1_A  TM=2.146E-01  e=1.354E+00  Homo sapiens
  3t6j-assembly1_A  TM=2.764E-01  e=7.753E+00  Homo sapiens

Sequence (248 aa):
MLSNSLNALGSQYDIYLNKKSKNDYKKHERKLLIKEVKSGSIIIDLVGMVMPLITEINSIIEFGEYLKTSFNFFLNKGKSDYQYSKKDCQDIRSIVDATAKDGNNAKVNINVYGYNNTIHAPIYNITNTDANAIQATTKRYEEESIEIEEQSIFQKELMYWADASFNKRKQEQNAGKVIIEKLDKRPRKVVFLNQEDELCAKMRHNKFPNTEWQDLLRRVDLEVVKIQDVIKEYRITKLYDDADIFED